Protein AF-A0A7S2D1K2-F1 (afdb_monomer)

Sequence (226 aa):
MKLRCEIHMGELDIKKEWPNVRRMQVLGATVVPATTGSKSLKEAIDAAFAAFMVDPESMFFAIGS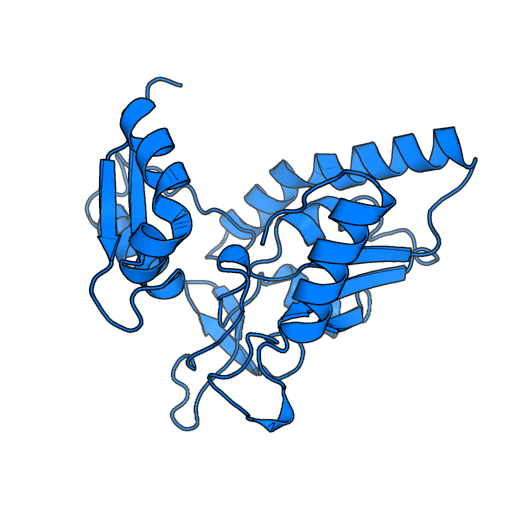TVGPAPFPGMVRDFQSIVGFEAKEQFREMTGGAPDMLIACVGGGCNALGLFTAFLDDPDVKLCGVEPAGRGLEKGLGHHSATLTLGVDGVIHGMSTICLMDSENNTAPVHSCASGLYYPGVGPQHAFLRHSGRVTYETATDDEVIDAFFKLSRVEGIVPAL

Foldseek 3Di:
DPDAAEFEAFPVVCVVPVVVVVVCVVVVHHYHFQDDDPSAPQSRLVVLVVVCVVPVPRDDSPDDALDAAPPRNVVLLVVLLVQQVVVQVVCCVVPVDGDQEDEDEFAQQSNLSSNCVNCLPPQSYAYEYEFECAQHCVVPFQRGQQFLVPFDFDDDNHDTFTFHADPVRDGTHHDDPARSRRHGTYNRVVRVCVVVVSYHYHYDYNVRVVVVQVCCCVPVVDRDHD

Mean predicted aligned error: 3.55 Å

Nearest PDB structures (foldseek):
  5vm5-assembly2_D  TM=9.896E-01  e=8.855E-27  Pyrococcus furiosus DSM 3638
  6ami-assembly1_B  TM=9.717E-01  e=7.304E-27  Pyrococcus furiosus DSM 3638
  5ixj-assembly2_B  TM=9.581E-01  e=9.441E-27  Pyrococcus furiosus DSM 3638
  6ami-assembly4_A-2  TM=9.656E-01  e=2.997E-26  Pyrococcus furiosus DSM 3638
  6amc-assembly1_B  TM=9.561E-01  e=6.069E-26  Pyrococcus furiosus DSM 3638

Radius of gyration: 18.06 Å; Cα contacts (8 Å, |Δi|>4): 423; chains: 1; bounding box: 46×37×47 Å

Structure (mmCIF, N/CA/C/O backbone):
data_AF-A0A7S2D1K2-F1
#
_entry.id   AF-A0A7S2D1K2-F1
#
loop_
_atom_site.group_PDB
_atom_site.id
_atom_site.type_symbol
_atom_site.label_atom_id
_atom_site.label_alt_id
_atom_site.label_comp_id
_atom_site.label_asym_id
_atom_site.label_entity_id
_atom_site.label_seq_id
_atom_site.pdbx_PDB_ins_code
_atom_site.Cartn_x
_atom_site.Cartn_y
_atom_site.Cartn_z
_atom_site.occupancy
_atom_site.B_iso_or_equiv
_atom_site.auth_seq_id
_atom_site.auth_comp_id
_atom_site.auth_asym_id
_atom_site.auth_atom_id
_atom_site.pdbx_PDB_model_num
ATOM 1 N N . MET A 1 1 ? -6.823 15.850 -18.850 1.00 69.38 1 MET A N 1
ATOM 2 C CA . MET A 1 1 ? -5.594 16.470 -19.408 1.00 69.38 1 MET A CA 1
ATOM 3 C C . MET A 1 1 ? -5.211 15.696 -20.667 1.00 69.38 1 MET A C 1
ATOM 5 O O . MET A 1 1 ? -5.405 14.490 -20.670 1.00 69.38 1 MET A O 1
ATOM 9 N N . LYS A 1 2 ? -4.753 16.339 -21.750 1.00 86.56 2 LYS A N 1
ATOM 10 C CA . LYS A 1 2 ? -4.396 15.655 -23.014 1.00 86.56 2 LYS A CA 1
ATOM 11 C C . LYS A 1 2 ? -2.911 15.256 -23.024 1.00 86.56 2 LYS A C 1
ATOM 13 O O . LYS A 1 2 ? -2.143 15.776 -23.826 1.00 86.56 2 LYS A O 1
ATOM 18 N N . LEU A 1 3 ? -2.503 14.405 -22.084 1.00 94.19 3 LEU A N 1
ATOM 19 C CA . LEU A 1 3 ? -1.119 13.933 -21.967 1.00 94.19 3 LEU A CA 1
ATOM 20 C C . LEU A 1 3 ? -0.962 12.579 -22.663 1.00 94.19 3 LEU A C 1
ATOM 22 O O . LEU A 1 3 ? -1.869 11.750 -22.611 1.00 94.19 3 LEU A O 1
ATOM 26 N N . ARG A 1 4 ? 0.195 12.351 -23.293 1.00 94.75 4 ARG A N 1
ATOM 27 C CA . ARG A 1 4 ? 0.583 11.002 -23.722 1.00 94.75 4 ARG A CA 1
ATOM 28 C C . ARG A 1 4 ? 0.837 10.164 -22.470 1.00 94.75 4 ARG A C 1
ATOM 30 O O . ARG A 1 4 ? 1.471 10.654 -21.541 1.00 94.75 4 ARG A O 1
ATOM 37 N N . CYS A 1 5 ? 0.321 8.940 -22.446 1.00 96.81 5 CYS A N 1
ATOM 38 C CA . CYS A 1 5 ? 0.394 8.065 -21.283 1.00 96.81 5 CYS A CA 1
ATOM 39 C C . CYS A 1 5 ? 0.982 6.714 -21.686 1.00 96.81 5 CYS A C 1
ATOM 41 O O . CYS A 1 5 ? 0.457 6.040 -22.574 1.00 96.81 5 CYS A O 1
ATOM 43 N N . GLU A 1 6 ? 2.071 6.349 -21.019 1.00 95.94 6 GLU A N 1
ATOM 44 C CA . GLU A 1 6 ? 2.703 5.040 -21.093 1.00 95.94 6 GLU A CA 1
ATOM 45 C C . GLU A 1 6 ? 2.572 4.370 -19.723 1.00 95.94 6 GLU A C 1
ATOM 47 O O . GLU A 1 6 ? 2.810 5.000 -18.692 1.00 95.94 6 GLU A O 1
ATOM 52 N N . ILE A 1 7 ? 2.132 3.114 -19.708 1.00 96.75 7 ILE A N 1
ATOM 53 C CA . ILE A 1 7 ? 1.893 2.328 -18.499 1.00 96.75 7 ILE A CA 1
ATOM 54 C C . ILE A 1 7 ? 2.752 1.076 -18.587 1.00 96.75 7 ILE A C 1
ATOM 56 O O . ILE A 1 7 ? 2.510 0.212 -19.429 1.00 96.75 7 ILE A O 1
ATOM 60 N N . HIS A 1 8 ? 3.726 0.956 -17.691 1.00 95.69 8 HIS A N 1
ATOM 61 C CA . HIS A 1 8 ? 4.491 -0.275 -17.537 1.00 95.69 8 HIS A CA 1
ATOM 62 C C . HIS A 1 8 ? 3.732 -1.218 -16.613 1.00 95.69 8 HIS A C 1
ATOM 64 O O . HIS A 1 8 ? 3.275 -0.815 -15.544 1.00 95.69 8 HIS A O 1
ATOM 70 N N . MET A 1 9 ? 3.578 -2.472 -17.025 1.00 94.69 9 MET A N 1
ATOM 71 C CA . MET A 1 9 ? 2.814 -3.463 -16.272 1.00 94.69 9 MET A CA 1
ATOM 72 C C . MET A 1 9 ? 3.489 -4.828 -16.370 1.00 94.69 9 MET A C 1
ATOM 74 O O . MET A 1 9 ? 3.942 -5.219 -17.445 1.00 94.69 9 MET A O 1
ATOM 78 N N . GLY A 1 10 ? 3.562 -5.557 -15.256 1.00 92.19 10 GLY A N 1
ATOM 79 C CA . GLY A 1 10 ? 4.131 -6.902 -15.223 1.00 92.19 10 GLY A CA 1
ATOM 80 C C . GLY A 1 10 ? 3.431 -7.828 -16.217 1.00 92.19 10 GLY A C 1
ATOM 81 O O . GLY A 1 10 ? 2.205 -7.819 -16.320 1.00 92.19 10 GLY A O 1
ATOM 82 N N . GLU A 1 11 ? 4.183 -8.642 -16.964 1.00 92.94 11 GLU A N 1
ATOM 83 C CA . GLU A 1 11 ? 3.590 -9.563 -17.948 1.00 92.94 11 GLU A CA 1
ATOM 84 C C . GLU A 1 11 ? 2.576 -10.533 -17.308 1.00 92.94 11 GLU A C 1
ATOM 86 O O . GLU A 1 11 ? 1.583 -10.903 -17.944 1.00 92.94 11 GLU A O 1
ATOM 91 N N . LEU A 1 12 ? 2.792 -10.940 -16.051 1.00 87.62 12 LEU A N 1
ATOM 92 C CA . LEU A 1 12 ? 1.834 -11.776 -15.325 1.00 87.62 12 LEU A CA 1
ATOM 93 C C . LEU A 1 12 ? 0.570 -10.995 -14.951 1.00 87.62 12 LEU A C 1
ATOM 95 O O . LEU A 1 12 ? -0.531 -11.532 -15.090 1.00 87.62 12 LEU A O 1
ATOM 99 N N . ASP A 1 13 ? 0.713 -9.735 -14.541 1.00 87.50 13 ASP A N 1
ATOM 100 C CA . ASP A 1 13 ? -0.418 -8.871 -14.194 1.00 87.50 13 ASP A CA 1
ATOM 101 C C . ASP A 1 13 ? -1.237 -8.493 -15.431 1.00 87.50 13 ASP A C 1
ATOM 103 O O . ASP A 1 13 ? -2.458 -8.487 -15.358 1.00 87.50 13 ASP A O 1
ATOM 107 N N . ILE A 1 14 ? -0.619 -8.297 -16.602 1.00 91.50 14 ILE A N 1
ATOM 108 C CA . ILE A 1 14 ? -1.345 -8.064 -17.866 1.00 91.50 14 ILE A CA 1
ATOM 109 C C . ILE A 1 14 ? -2.329 -9.202 -18.164 1.00 91.50 14 ILE A C 1
ATOM 111 O O . ILE A 1 14 ? -3.434 -8.958 -18.648 1.00 91.50 14 ILE A O 1
ATOM 115 N N . LYS A 1 15 ? -1.936 -10.452 -17.886 1.00 89.44 15 LYS A N 1
ATOM 116 C CA . LYS A 1 15 ? -2.798 -11.623 -18.104 1.00 89.44 15 LYS A CA 1
ATOM 117 C C . LYS A 1 15 ? -3.938 -11.683 -17.090 1.00 89.44 15 LYS A C 1
ATOM 119 O O . LYS A 1 15 ? -5.062 -11.984 -17.484 1.00 89.44 15 LYS A O 1
ATOM 124 N N . LYS A 1 16 ? -3.650 -11.414 -15.814 1.00 85.88 16 LYS A N 1
ATOM 125 C CA . LYS A 1 16 ? -4.642 -11.426 -14.725 1.00 85.88 16 LYS A CA 1
ATOM 126 C C . LYS A 1 16 ? -5.659 -10.292 -14.872 1.00 85.88 16 LYS A C 1
ATOM 128 O O . LYS A 1 16 ? -6.861 -10.525 -14.863 1.00 85.88 16 LYS A O 1
ATOM 133 N N . GLU A 1 17 ? -5.163 -9.091 -15.140 1.00 88.31 17 GLU A N 1
ATOM 134 C CA . GLU A 1 17 ? -5.909 -7.833 -15.181 1.00 88.31 17 GLU A CA 1
ATOM 135 C C . GLU A 1 17 ? -6.243 -7.395 -16.613 1.00 88.31 17 GLU A C 1
ATOM 137 O O . GLU A 1 17 ? -6.329 -6.204 -16.930 1.00 88.31 17 GLU A O 1
ATOM 142 N N . TRP A 1 18 ? -6.457 -8.357 -17.515 1.00 92.81 18 TRP A N 1
ATOM 143 C CA . TRP A 1 18 ? -6.739 -8.082 -18.925 1.00 92.81 18 TRP A CA 1
ATOM 144 C C . TRP A 1 18 ? -7.887 -7.082 -19.167 1.00 92.81 18 TRP A C 1
ATOM 146 O O . TRP A 1 18 ? -7.756 -6.231 -20.057 1.00 92.81 18 TRP A O 1
ATOM 156 N N . PRO A 1 19 ? -8.992 -7.091 -18.387 1.00 93.19 19 PRO A N 1
ATOM 157 C CA . PRO A 1 19 ? -10.024 -6.063 -18.507 1.00 93.19 19 PRO A CA 1
ATOM 158 C C . PRO A 1 19 ? -9.491 -4.639 -18.291 1.00 93.19 19 PRO A C 1
ATOM 160 O O . PRO A 1 19 ? -9.890 -3.718 -19.007 1.00 93.19 19 PRO A O 1
ATOM 163 N N . ASN A 1 20 ? -8.559 -4.449 -17.353 1.00 93.62 20 ASN A N 1
ATOM 164 C CA . ASN A 1 20 ? -7.950 -3.150 -17.070 1.00 93.62 20 ASN A CA 1
ATOM 165 C C . ASN A 1 20 ? -6.989 -2.724 -18.187 1.00 93.62 20 ASN A C 1
ATOM 167 O O . ASN A 1 20 ? -7.044 -1.575 -18.623 1.00 93.62 20 ASN A O 1
ATOM 171 N N . VAL A 1 21 ? -6.219 -3.656 -18.756 1.00 95.94 21 VAL A N 1
ATOM 172 C CA . VAL A 1 21 ? -5.374 -3.396 -19.938 1.00 95.94 21 VAL A CA 1
ATOM 173 C C . VAL A 1 21 ? -6.211 -2.898 -21.118 1.00 95.94 21 VAL A C 1
ATOM 175 O O . VAL A 1 21 ? -5.851 -1.921 -21.778 1.00 95.94 21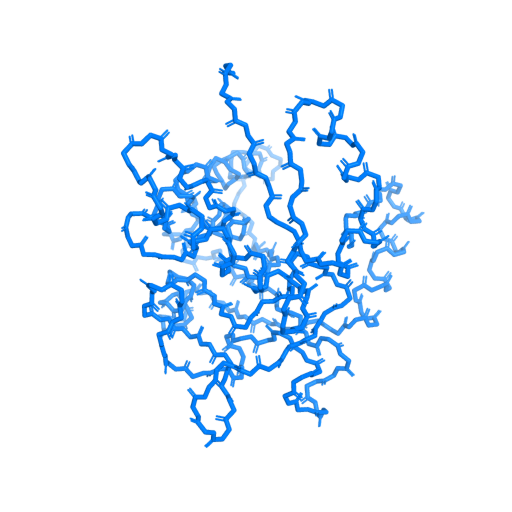 VAL A O 1
ATOM 178 N N . ARG A 1 22 ? -7.373 -3.513 -21.370 1.00 97.06 22 ARG A N 1
ATOM 179 C CA . ARG A 1 22 ? -8.281 -3.063 -22.437 1.00 97.06 22 ARG A CA 1
ATOM 180 C C . ARG A 1 22 ? -8.842 -1.672 -22.180 1.00 97.06 22 ARG A C 1
ATOM 182 O O . ARG A 1 22 ? -8.891 -0.871 -23.109 1.00 97.06 22 ARG A O 1
ATOM 189 N N . ARG A 1 23 ? -9.216 -1.360 -20.938 1.00 97.19 23 ARG A N 1
ATOM 190 C CA . ARG A 1 23 ? -9.661 -0.009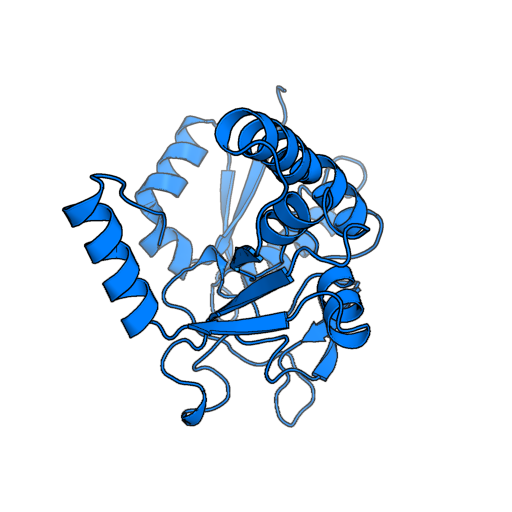 -20.558 1.00 97.19 23 ARG A CA 1
ATOM 191 C C . ARG A 1 23 ? -8.570 1.032 -20.820 1.00 97.19 23 ARG A C 1
ATOM 193 O O . ARG A 1 23 ? -8.862 2.047 -21.440 1.00 97.19 23 ARG A O 1
ATOM 200 N N . MET A 1 24 ? -7.322 0.757 -20.434 1.00 97.44 24 MET A N 1
ATOM 201 C CA . MET A 1 24 ? -6.178 1.647 -20.690 1.00 97.44 24 MET A CA 1
ATOM 202 C C . MET A 1 24 ? -5.984 1.917 -22.189 1.00 97.44 24 MET A C 1
ATOM 204 O O . MET A 1 24 ? -5.870 3.070 -22.600 1.00 97.44 24 MET A O 1
ATOM 208 N N . GLN A 1 25 ? -6.028 0.869 -23.016 1.00 95.81 25 GLN A N 1
ATOM 209 C CA . GLN A 1 25 ? -5.889 0.989 -24.472 1.00 95.81 25 GLN A CA 1
ATOM 210 C C . GLN A 1 25 ? -7.031 1.794 -25.106 1.00 95.81 25 GLN A C 1
ATOM 212 O O . GLN A 1 25 ? -6.786 2.628 -25.974 1.00 95.81 25 GLN A O 1
ATOM 217 N N . VAL A 1 26 ? -8.275 1.587 -24.656 1.00 96.81 26 VAL A N 1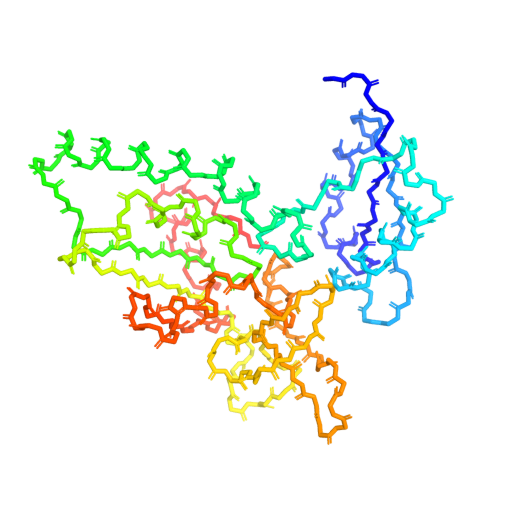
ATOM 218 C CA . VAL A 1 26 ? -9.444 2.362 -25.116 1.00 96.81 26 VAL A CA 1
ATOM 219 C C . VAL A 1 26 ? -9.313 3.843 -24.752 1.00 96.81 26 VAL A C 1
ATOM 221 O O . VAL A 1 26 ? -9.711 4.703 -25.533 1.00 96.81 26 VAL A O 1
ATOM 224 N N . LEU A 1 27 ? -8.715 4.150 -23.599 1.00 96.69 27 LEU A N 1
ATOM 225 C CA . LEU A 1 27 ? -8.414 5.520 -23.174 1.00 96.69 27 LEU A CA 1
ATOM 226 C C . LEU A 1 27 ? -7.208 6.136 -23.910 1.00 96.69 27 LEU A C 1
ATOM 228 O O . LEU A 1 27 ? -6.903 7.308 -23.696 1.00 96.69 27 LEU A O 1
ATOM 232 N N . GLY A 1 28 ? -6.545 5.379 -24.792 1.00 96.38 28 GLY A N 1
ATOM 233 C CA . GLY A 1 28 ? -5.424 5.843 -25.610 1.00 96.38 28 GLY A CA 1
ATOM 234 C C . GLY A 1 28 ? -4.051 5.729 -24.943 1.00 96.38 28 GLY A C 1
ATOM 235 O O . GLY A 1 28 ? -3.101 6.335 -25.435 1.00 96.38 28 GLY A O 1
ATOM 236 N N . ALA A 1 29 ? -3.930 4.981 -23.842 1.00 97.50 29 ALA A N 1
ATOM 237 C CA . ALA A 1 29 ? -2.644 4.713 -23.204 1.00 97.50 29 ALA A CA 1
ATOM 238 C C . ALA A 1 29 ? -1.900 3.553 -23.885 1.00 97.50 29 ALA A C 1
ATOM 240 O O . ALA A 1 29 ? -2.502 2.555 -24.298 1.00 97.50 29 ALA A O 1
ATOM 241 N N . THR A 1 30 ? -0.574 3.661 -23.945 1.00 97.00 30 THR A N 1
ATOM 242 C CA . THR A 1 30 ? 0.313 2.572 -24.371 1.00 97.00 30 THR A CA 1
ATOM 243 C C . THR A 1 30 ? 0.639 1.699 -23.166 1.00 97.00 30 THR A C 1
ATOM 245 O O . THR A 1 30 ? 1.139 2.203 -22.167 1.00 97.00 30 THR A O 1
ATOM 248 N N . VAL A 1 31 ? 0.383 0.392 -23.253 1.00 97.19 31 VAL A N 1
ATOM 249 C CA . VAL A 1 31 ? 0.744 -0.566 -22.193 1.00 97.19 31 VAL A CA 1
ATOM 250 C C . VAL A 1 31 ? 2.013 -1.308 -22.600 1.00 97.19 31 VAL A C 1
ATOM 252 O O . VAL A 1 31 ? 2.022 -1.998 -23.621 1.00 97.19 31 VAL A O 1
ATOM 255 N N . VAL A 1 32 ? 3.072 -1.166 -21.805 1.00 96.69 32 VAL A N 1
ATOM 256 C CA . VAL A 1 32 ? 4.398 -1.746 -22.041 1.00 96.69 32 VAL A CA 1
ATOM 257 C C . VAL A 1 32 ? 4.624 -2.905 -21.062 1.00 96.69 32 VAL A C 1
ATOM 259 O O . VAL A 1 32 ? 4.642 -2.688 -19.848 1.00 96.69 32 VAL A O 1
ATOM 262 N N . PRO A 1 33 ? 4.784 -4.151 -21.545 1.00 95.69 33 PRO A N 1
ATOM 263 C CA . PRO A 1 33 ? 4.982 -5.298 -20.669 1.00 95.69 33 PRO A CA 1
ATOM 264 C C . PRO A 1 33 ? 6.382 -5.293 -20.043 1.00 95.69 33 PRO A C 1
ATOM 266 O O . PRO A 1 33 ? 7.388 -5.250 -20.750 1.00 95.69 33 PRO A O 1
ATOM 269 N N . ALA A 1 34 ? 6.455 -5.420 -18.720 1.00 94.00 34 ALA A N 1
ATOM 270 C CA . ALA A 1 34 ? 7.688 -5.731 -18.008 1.00 94.00 34 ALA A CA 1
ATOM 271 C C . ALA A 1 34 ? 7.904 -7.254 -18.016 1.00 94.00 34 ALA A C 1
ATOM 273 O O . ALA A 1 34 ? 7.176 -8.013 -17.368 1.00 94.00 34 ALA A O 1
ATOM 274 N N . THR A 1 35 ? 8.883 -7.706 -18.803 1.00 91.19 35 THR A N 1
ATOM 275 C CA . THR A 1 35 ? 9.132 -9.131 -19.092 1.00 91.19 35 THR A CA 1
ATOM 276 C C . THR A 1 35 ? 10.334 -9.716 -18.350 1.00 91.19 35 THR A C 1
ATOM 278 O O . THR A 1 35 ? 10.632 -10.901 -18.510 1.00 91.19 35 THR A O 1
ATOM 281 N N . THR A 1 36 ? 11.049 -8.909 -17.570 1.00 86.00 36 THR A N 1
ATOM 282 C CA . THR A 1 36 ? 12.202 -9.331 -16.764 1.00 86.00 36 THR A CA 1
ATOM 283 C C . THR A 1 36 ? 11.764 -9.781 -15.366 1.00 86.00 36 THR A C 1
ATOM 285 O O . THR A 1 36 ? 10.625 -9.558 -14.957 1.00 86.00 36 THR A O 1
ATOM 288 N N . GLY A 1 37 ? 12.669 -10.444 -14.636 1.00 84.75 37 GLY A N 1
ATOM 289 C CA . GLY A 1 37 ? 12.466 -10.807 -13.230 1.00 84.75 37 GLY A CA 1
ATOM 290 C C . GLY A 1 37 ? 11.200 -11.631 -12.972 1.00 84.75 37 GLY A C 1
ATOM 291 O O . GLY A 1 37 ? 10.883 -12.561 -13.718 1.00 84.75 37 GLY A O 1
ATOM 292 N N . SER A 1 38 ? 10.481 -11.282 -11.905 1.00 80.88 38 SER A N 1
ATOM 293 C CA . SER A 1 38 ? 9.218 -11.916 -11.509 1.00 80.88 38 SER A CA 1
ATOM 294 C C . SER A 1 38 ? 8.007 -11.454 -12.326 1.00 80.88 38 SER A C 1
ATOM 296 O O . SER A 1 38 ? 6.928 -12.029 -12.179 1.00 80.88 38 SER A O 1
ATOM 298 N N . LYS A 1 39 ? 8.193 -10.483 -13.238 1.00 88.12 39 LYS A N 1
ATOM 299 C CA . LYS A 1 39 ? 7.170 -9.983 -14.170 1.00 88.12 39 LYS A CA 1
ATOM 300 C C . LYS A 1 39 ? 5.918 -9.462 -13.454 1.00 88.12 39 LYS A C 1
ATOM 302 O O . LYS A 1 39 ? 4.797 -9.699 -13.917 1.00 88.12 39 LYS A O 1
ATOM 307 N N . SER A 1 40 ? 6.129 -8.790 -12.324 1.00 82.94 40 SER A N 1
ATOM 308 C CA . SER A 1 40 ? 5.096 -8.286 -11.414 1.00 82.94 40 SER A CA 1
ATOM 309 C C . SER A 1 40 ? 5.193 -6.761 -11.240 1.00 82.94 40 SER A C 1
ATOM 311 O O . SER A 1 40 ? 5.900 -6.083 -11.993 1.00 82.94 40 SER A O 1
ATOM 313 N N . LEU A 1 41 ? 4.501 -6.209 -10.237 1.00 84.19 41 LEU A N 1
ATOM 314 C CA . LEU A 1 41 ? 4.520 -4.784 -9.896 1.00 84.19 41 LEU A CA 1
ATOM 315 C C . LEU A 1 41 ? 5.935 -4.225 -9.676 1.00 84.19 41 LEU A C 1
ATOM 317 O O . LEU A 1 41 ? 6.211 -3.106 -10.105 1.00 84.19 41 LEU A O 1
ATOM 321 N N . LYS A 1 42 ? 6.844 -4.983 -9.048 1.00 84.38 42 LYS A N 1
ATOM 322 C CA . LYS A 1 42 ? 8.227 -4.522 -8.839 1.00 84.38 42 LYS A CA 1
ATOM 323 C C . LYS A 1 42 ? 8.915 -4.247 -10.180 1.00 84.38 42 LYS A C 1
ATOM 325 O O . LYS A 1 42 ? 9.427 -3.153 -10.387 1.00 84.38 42 LYS A O 1
ATOM 330 N N . GLU A 1 43 ? 8.887 -5.199 -11.111 1.00 87.69 43 GLU A N 1
ATOM 331 C CA . GLU A 1 43 ? 9.545 -5.013 -12.408 1.00 87.69 43 GLU A CA 1
ATOM 332 C C . GLU A 1 43 ? 8.836 -3.982 -13.288 1.00 87.69 43 GLU A C 1
ATOM 334 O O . GLU A 1 43 ? 9.482 -3.329 -14.105 1.00 87.69 43 GLU A O 1
ATOM 339 N N . ALA A 1 44 ? 7.527 -3.787 -13.106 1.00 89.88 44 ALA A N 1
ATOM 340 C CA . ALA A 1 44 ? 6.812 -2.674 -13.721 1.00 89.88 44 ALA A CA 1
ATOM 341 C C . ALA A 1 44 ? 7.338 -1.313 -13.231 1.00 89.88 44 ALA A C 1
ATOM 343 O O . ALA A 1 44 ? 7.537 -0.412 -14.045 1.00 89.88 44 ALA A O 1
ATOM 344 N N . ILE A 1 45 ? 7.609 -1.177 -11.928 1.00 88.69 45 ILE A N 1
ATOM 345 C CA . ILE A 1 45 ? 8.214 0.025 -11.337 1.00 88.69 45 ILE A CA 1
ATOM 346 C C . ILE A 1 45 ? 9.632 0.230 -11.884 1.00 88.69 45 ILE A C 1
ATOM 348 O O . ILE A 1 45 ? 9.936 1.328 -12.348 1.00 88.69 45 ILE A O 1
ATOM 352 N N . ASP A 1 46 ? 10.466 -0.814 -11.902 1.00 88.38 46 ASP A N 1
ATOM 353 C CA . ASP A 1 46 ? 11.831 -0.746 -12.445 1.00 88.38 46 ASP A CA 1
ATOM 354 C C . ASP A 1 46 ? 11.831 -0.295 -13.917 1.00 88.38 46 ASP A C 1
ATOM 356 O O . ASP A 1 46 ? 12.588 0.599 -14.304 1.00 88.38 46 ASP A O 1
ATOM 360 N N . ALA A 1 47 ? 10.944 -0.867 -14.739 1.00 91.62 47 ALA A N 1
ATOM 361 C CA . ALA A 1 47 ? 10.805 -0.505 -16.147 1.00 91.62 47 ALA A CA 1
ATOM 362 C C . ALA A 1 47 ? 10.320 0.942 -16.335 1.00 91.62 47 ALA A C 1
ATOM 364 O O . ALA A 1 47 ? 10.847 1.653 -17.191 1.00 91.62 47 ALA A O 1
ATOM 365 N N . ALA A 1 48 ? 9.361 1.393 -15.521 1.00 92.62 48 ALA A N 1
ATOM 366 C CA . ALA A 1 48 ? 8.850 2.759 -15.584 1.00 92.62 48 ALA A CA 1
ATOM 367 C C . ALA A 1 48 ? 9.893 3.794 -15.145 1.00 92.62 48 ALA A C 1
ATOM 369 O O . ALA A 1 48 ? 10.020 4.844 -15.775 1.00 92.62 48 ALA A O 1
ATOM 370 N N . PHE A 1 49 ? 10.681 3.492 -14.108 1.00 89.44 49 PHE A N 1
ATOM 371 C CA . PHE A 1 49 ? 11.808 4.334 -13.711 1.00 89.44 49 PHE A CA 1
ATOM 372 C C . PHE A 1 49 ? 12.860 4.410 -14.816 1.00 89.44 49 PHE A C 1
ATOM 374 O O . PHE A 1 49 ? 13.326 5.502 -15.132 1.00 89.44 49 PHE A O 1
ATOM 381 N N . ALA A 1 50 ? 13.214 3.281 -15.434 1.00 90.62 50 ALA A N 1
ATOM 382 C CA . ALA A 1 50 ? 14.165 3.268 -16.540 1.00 90.62 50 ALA A CA 1
ATOM 383 C C . ALA A 1 50 ? 13.679 4.119 -17.725 1.00 90.62 50 ALA A C 1
ATOM 385 O O . ALA A 1 50 ? 14.465 4.892 -18.266 1.00 90.62 50 ALA A O 1
ATOM 386 N N . ALA A 1 51 ? 12.394 4.031 -18.087 1.00 92.38 51 ALA A N 1
ATOM 387 C CA . ALA A 1 51 ? 11.797 4.852 -19.140 1.00 92.38 51 ALA A CA 1
ATOM 388 C C . ALA A 1 51 ? 11.808 6.348 -18.788 1.00 92.38 51 ALA A C 1
ATOM 390 O O . ALA A 1 51 ? 12.236 7.166 -19.600 1.00 92.38 51 ALA A O 1
ATOM 391 N N . PHE A 1 52 ? 11.422 6.702 -17.559 1.00 91.75 52 PHE A N 1
ATOM 392 C CA . PHE A 1 52 ? 11.463 8.082 -17.071 1.00 91.75 52 PHE A CA 1
ATOM 393 C C . PHE A 1 52 ? 12.876 8.681 -17.127 1.00 91.75 52 PHE A C 1
ATOM 395 O O . PHE A 1 52 ? 13.045 9.830 -17.525 1.00 91.75 52 PHE A O 1
ATOM 402 N N . MET A 1 53 ? 13.903 7.898 -16.785 1.00 90.44 53 MET A N 1
ATOM 403 C CA . MET A 1 53 ? 15.297 8.354 -16.788 1.00 90.44 53 MET A CA 1
ATOM 404 C C . MET A 1 53 ? 15.857 8.653 -18.187 1.00 90.44 53 MET A C 1
ATOM 406 O O . MET A 1 53 ? 16.886 9.320 -18.284 1.00 90.44 53 MET A O 1
ATOM 410 N N . VAL A 1 54 ? 15.208 8.189 -19.261 1.00 94.06 54 VAL A N 1
ATOM 411 C CA . VAL A 1 54 ? 15.613 8.510 -20.641 1.00 94.06 54 VAL A CA 1
ATOM 412 C C . VAL A 1 54 ? 15.308 9.969 -20.987 1.00 94.06 54 VAL A C 1
ATOM 414 O O . VAL A 1 54 ? 16.093 10.591 -21.700 1.00 94.06 54 VAL A O 1
ATOM 417 N N . ASP A 1 55 ? 14.194 10.517 -20.494 1.00 91.81 55 ASP A N 1
ATOM 418 C CA . ASP A 1 55 ? 13.772 11.896 -20.767 1.00 91.81 55 ASP A CA 1
ATOM 419 C C . ASP A 1 55 ? 12.948 12.485 -19.600 1.00 91.81 55 ASP A C 1
ATOM 421 O O . ASP A 1 55 ? 11.730 12.671 -19.704 1.00 91.81 55 ASP A O 1
ATOM 425 N N . PRO A 1 56 ? 13.598 12.786 -18.462 1.00 90.75 56 PRO A N 1
ATOM 426 C CA . PRO A 1 56 ? 12.913 13.293 -17.276 1.00 90.75 56 PRO A CA 1
ATOM 427 C C . PRO A 1 56 ? 12.414 14.739 -17.429 1.00 90.75 56 PRO A C 1
ATOM 429 O O . PRO A 1 56 ? 11.644 15.203 -16.593 1.00 90.75 56 PRO A O 1
ATOM 432 N N . GLU A 1 57 ? 12.842 15.465 -18.470 1.00 93.19 57 GLU A N 1
ATOM 433 C CA . GLU A 1 57 ? 12.386 16.835 -18.739 1.00 93.19 57 GLU A CA 1
ATOM 434 C C . GLU A 1 57 ? 11.018 16.861 -19.428 1.00 93.19 57 GLU A C 1
ATOM 436 O O . GLU A 1 57 ? 10.211 17.755 -19.163 1.00 93.19 57 GLU A O 1
ATOM 441 N N . SER A 1 58 ? 10.731 15.883 -20.298 1.00 92.44 58 SER A N 1
ATOM 442 C CA . SER A 1 58 ? 9.450 15.802 -21.011 1.00 92.44 58 SER A CA 1
ATOM 443 C C . SER A 1 58 ? 8.441 14.836 -20.380 1.00 92.44 58 SER A C 1
ATOM 445 O O . SER A 1 58 ? 7.252 14.874 -20.722 1.00 92.44 58 SER A O 1
ATOM 447 N N . MET A 1 59 ? 8.888 13.991 -19.446 1.00 93.38 59 MET A N 1
ATOM 448 C CA . MET A 1 59 ? 8.061 13.003 -18.761 1.00 93.38 59 MET A CA 1
ATOM 449 C C . MET A 1 59 ? 7.761 13.402 -17.318 1.00 93.38 59 MET A C 1
ATOM 451 O O . MET A 1 59 ? 8.603 13.916 -16.593 1.00 93.38 59 MET A O 1
ATOM 455 N N . PHE A 1 60 ? 6.546 13.096 -16.868 1.00 91.81 60 PHE A N 1
ATOM 456 C CA . PHE A 1 60 ? 6.197 13.124 -15.453 1.00 91.81 60 PHE A CA 1
ATOM 457 C C . PHE A 1 60 ? 5.997 11.692 -14.969 1.00 91.81 60 PHE A C 1
ATOM 459 O O . PHE A 1 60 ? 5.117 10.985 -15.466 1.00 91.81 60 PHE A O 1
ATOM 466 N N . PHE A 1 61 ? 6.794 11.266 -13.989 1.00 92.12 61 PHE A N 1
ATOM 467 C CA . PHE A 1 61 ? 6.634 9.949 -13.390 1.00 92.12 61 PHE A CA 1
ATOM 468 C C . PHE A 1 61 ? 5.465 9.940 -12.396 1.00 92.12 61 PHE A C 1
ATOM 470 O O . PHE A 1 61 ? 5.587 10.365 -11.247 1.00 92.12 61 PHE A O 1
ATOM 477 N N . ALA A 1 62 ? 4.308 9.459 -12.855 1.00 92.81 62 ALA A N 1
ATOM 478 C CA . ALA A 1 62 ? 3.090 9.354 -12.057 1.00 92.81 62 ALA A CA 1
ATOM 479 C C . ALA A 1 62 ? 3.111 8.101 -11.163 1.00 92.81 62 ALA A C 1
ATOM 481 O O . ALA A 1 62 ? 2.478 7.088 -11.460 1.00 92.81 62 ALA A O 1
ATOM 482 N N . ILE A 1 63 ? 3.858 8.167 -10.063 1.00 90.81 63 ILE A N 1
ATOM 483 C CA . ILE A 1 63 ? 3.944 7.077 -9.087 1.00 90.81 63 ILE A CA 1
ATOM 484 C C . ILE A 1 63 ? 2.599 6.831 -8.383 1.00 90.81 63 ILE A C 1
ATOM 486 O O . ILE A 1 63 ? 1.921 7.753 -7.935 1.00 90.81 63 ILE A O 1
ATOM 490 N N . GLY A 1 64 ? 2.208 5.559 -8.286 1.00 92.19 64 GLY A N 1
ATOM 491 C CA . GLY A 1 64 ? 0.869 5.162 -7.831 1.00 92.19 64 GLY A CA 1
ATOM 492 C C . GLY A 1 64 ? 0.700 4.991 -6.319 1.00 92.19 64 GLY A C 1
ATOM 493 O O . GLY A 1 64 ? -0.370 4.585 -5.867 1.00 92.19 64 GLY A O 1
ATOM 494 N N . SER A 1 65 ? 1.736 5.237 -5.514 1.00 94.56 65 SER A N 1
ATOM 495 C CA . SER A 1 65 ? 1.659 5.045 -4.064 1.00 94.56 65 SER A CA 1
ATOM 496 C C . SER A 1 65 ? 2.586 5.978 -3.292 1.00 94.56 65 SER A C 1
ATOM 498 O O . SER A 1 65 ? 3.380 6.705 -3.880 1.00 94.56 65 SER A O 1
ATOM 500 N N . THR A 1 66 ? 2.511 5.939 -1.963 1.00 96.25 66 THR A N 1
ATOM 501 C CA . THR A 1 66 ? 3.315 6.753 -1.032 1.00 96.25 66 THR A CA 1
ATOM 502 C C . THR A 1 66 ? 4.746 6.229 -0.879 1.00 96.25 66 THR A C 1
ATOM 504 O O . THR A 1 66 ? 5.312 6.238 0.210 1.00 96.25 66 THR A O 1
ATOM 507 N N . VAL A 1 67 ? 5.315 5.731 -1.973 1.00 94.62 67 VAL A N 1
ATOM 508 C CA . VAL A 1 67 ? 6.653 5.140 -2.080 1.00 94.62 67 VAL A CA 1
ATOM 509 C C . VAL A 1 67 ? 7.525 6.019 -2.978 1.00 94.62 67 VAL A C 1
ATOM 511 O O . VAL A 1 67 ? 7.049 7.009 -3.530 1.00 94.62 67 VAL A O 1
ATOM 514 N N . GLY A 1 68 ? 8.798 5.665 -3.133 1.00 92.56 68 GLY A N 1
ATOM 515 C CA . GLY A 1 68 ? 9.727 6.406 -3.984 1.00 92.56 68 GLY A CA 1
ATOM 516 C C . GLY A 1 68 ? 10.422 7.577 -3.279 1.00 92.56 68 GLY A C 1
ATOM 517 O O . GLY A 1 68 ? 10.156 7.846 -2.104 1.00 92.56 68 GLY A O 1
ATOM 518 N N . PRO A 1 69 ? 11.333 8.279 -3.975 1.00 93.06 69 PRO A N 1
ATOM 519 C CA . PRO A 1 69 ? 12.084 9.390 -3.401 1.00 93.06 69 PRO A CA 1
ATOM 520 C C . PRO A 1 69 ? 11.182 10.589 -3.089 1.00 93.06 69 PRO A C 1
ATOM 522 O O . PRO A 1 69 ? 10.112 10.767 -3.675 1.00 93.06 69 PRO A O 1
ATOM 525 N N . ALA A 1 70 ? 11.638 11.473 -2.200 1.00 95.00 70 ALA A N 1
ATOM 526 C CA . ALA A 1 70 ? 11.004 12.779 -2.042 1.00 95.00 70 ALA A CA 1
ATOM 527 C C . ALA A 1 70 ? 10.969 13.525 -3.399 1.00 95.00 70 ALA A C 1
ATOM 529 O O . ALA A 1 70 ? 11.957 13.472 -4.134 1.00 95.00 70 ALA A O 1
ATOM 530 N N . PRO A 1 71 ? 9.867 14.223 -3.742 1.00 95.44 71 PRO A N 1
ATOM 531 C CA . PRO A 1 71 ? 8.714 14.557 -2.895 1.00 95.44 71 PRO A CA 1
ATOM 532 C C . PRO A 1 71 ? 7.533 13.566 -2.962 1.00 95.44 71 PRO A C 1
ATOM 534 O O . PRO A 1 71 ? 6.489 13.833 -2.366 1.00 95.44 71 PRO A O 1
ATOM 537 N N . PHE A 1 72 ? 7.656 12.442 -3.673 1.00 95.81 72 PHE A N 1
ATOM 538 C CA . PHE A 1 72 ? 6.514 11.597 -4.030 1.00 95.81 72 PHE A CA 1
ATOM 539 C C . PHE A 1 72 ? 5.701 11.050 -2.845 1.00 95.81 72 PHE A C 1
ATOM 541 O O . PHE A 1 72 ? 4.479 11.201 -2.882 1.00 95.81 72 PHE A O 1
ATOM 548 N N . PRO A 1 73 ? 6.300 10.492 -1.768 1.00 97.31 73 PRO A N 1
ATOM 549 C CA . PRO A 1 73 ? 5.519 9.995 -0.636 1.00 97.31 73 PRO A CA 1
ATOM 550 C C . PRO A 1 73 ? 4.602 11.050 -0.010 1.00 97.31 73 PRO A C 1
ATOM 552 O O . PRO A 1 73 ? 3.429 10.776 0.238 1.00 97.31 73 PRO A O 1
ATOM 555 N N . GLY A 1 74 ? 5.123 12.263 0.206 1.00 97.75 74 GLY A N 1
ATOM 556 C CA . GLY A 1 74 ? 4.350 13.377 0.758 1.00 97.75 74 GLY A CA 1
ATOM 557 C C . GLY A 1 74 ? 3.273 13.857 -0.210 1.00 97.75 74 GLY A C 1
ATOM 558 O O . GLY A 1 74 ? 2.120 13.990 0.181 1.00 97.75 74 GLY A O 1
ATOM 559 N N . MET A 1 75 ? 3.623 14.016 -1.489 1.00 97.94 75 MET A N 1
ATOM 560 C CA . MET A 1 75 ? 2.686 14.442 -2.531 1.00 97.94 75 MET A CA 1
ATOM 561 C C . MET A 1 75 ? 1.498 13.481 -2.673 1.00 97.94 75 MET A C 1
ATOM 563 O O . MET A 1 75 ? 0.349 13.917 -2.684 1.00 97.94 75 MET A O 1
ATOM 567 N N . VAL A 1 76 ? 1.756 12.171 -2.753 1.00 98.25 76 VAL A N 1
ATOM 568 C CA . VAL A 1 76 ? 0.689 11.170 -2.892 1.00 98.25 76 VAL A CA 1
ATOM 569 C C . VAL A 1 76 ? -0.168 11.104 -1.632 1.00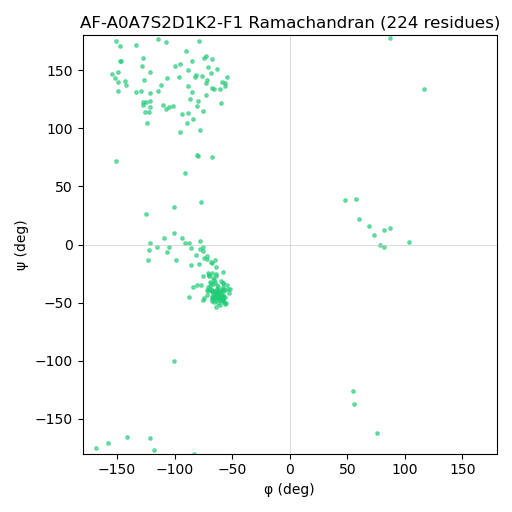 98.25 76 VAL A C 1
ATOM 571 O O . VAL A 1 76 ? -1.388 11.019 -1.753 1.00 98.25 76 VAL A O 1
ATOM 574 N N . ARG A 1 77 ? 0.426 11.189 -0.432 1.00 98.06 77 ARG A N 1
ATOM 575 C CA . ARG A 1 77 ? -0.346 11.291 0.816 1.00 98.06 77 ARG A CA 1
ATOM 576 C C . ARG A 1 77 ? -1.274 12.496 0.769 1.00 98.06 77 ARG A C 1
ATOM 578 O O . ARG A 1 77 ? -2.450 12.344 1.066 1.00 98.06 77 ARG A O 1
ATOM 585 N N . ASP A 1 78 ? -0.761 13.668 0.408 1.00 98.38 78 ASP A N 1
ATOM 586 C CA . ASP A 1 78 ? -1.546 14.901 0.428 1.00 98.38 78 ASP A CA 1
ATOM 587 C C . ASP A 1 78 ? -2.729 14.814 -0.546 1.00 98.38 78 ASP A C 1
ATOM 589 O O . ASP A 1 78 ? -3.849 15.158 -0.171 1.00 98.38 78 ASP A O 1
ATOM 593 N N . PHE A 1 79 ? -2.533 14.237 -1.737 1.00 98.38 79 PHE A N 1
ATOM 594 C CA . PHE A 1 79 ? -3.636 13.962 -2.666 1.00 98.38 79 PHE A CA 1
ATOM 595 C C . PHE A 1 79 ? -4.646 12.929 -2.144 1.00 98.38 79 PHE A C 1
ATOM 597 O O . PHE A 1 79 ? -5.829 13.038 -2.451 1.00 98.38 79 PHE A O 1
ATOM 604 N N . GLN A 1 80 ? -4.208 11.944 -1.358 1.00 98.62 80 GLN A N 1
ATOM 605 C CA . GLN A 1 80 ? -5.083 10.916 -0.780 1.00 98.62 80 GLN A CA 1
ATOM 606 C C . GLN A 1 80 ? -5.741 11.344 0.539 1.00 98.62 80 GLN A C 1
ATOM 608 O O . GLN A 1 80 ? -6.731 10.742 0.947 1.00 98.62 80 GLN A O 1
ATOM 613 N N . SER A 1 81 ? -5.219 12.377 1.207 1.00 98.50 81 SER A N 1
ATOM 614 C CA . SER A 1 81 ? -5.647 12.809 2.547 1.00 98.50 81 SER A CA 1
ATOM 615 C C . SER A 1 81 ? -7.128 13.173 2.635 1.00 98.50 81 SER A C 1
ATOM 617 O O . SER A 1 81 ? -7.728 13.071 3.706 1.00 98.50 81 SER A O 1
ATOM 619 N N . ILE A 1 82 ? -7.731 13.534 1.498 1.00 98.69 82 ILE A N 1
ATOM 620 C CA . ILE A 1 82 ? -9.160 13.815 1.385 1.00 98.69 82 ILE A CA 1
ATOM 621 C C . ILE A 1 82 ? -10.025 12.660 1.900 1.00 98.69 82 ILE A C 1
ATOM 623 O O . ILE A 1 82 ? -11.026 12.917 2.557 1.00 98.69 82 ILE A O 1
ATOM 627 N N . VAL A 1 83 ? -9.592 11.406 1.717 1.00 98.75 83 VAL A N 1
ATOM 628 C CA . VAL A 1 83 ? -10.311 10.222 2.212 1.00 98.75 83 VAL A CA 1
ATOM 629 C C . VAL A 1 83 ? -10.492 10.287 3.729 1.00 98.75 83 VAL A C 1
ATOM 631 O O . VAL A 1 83 ? -11.592 10.083 4.232 1.00 98.75 83 VAL A O 1
ATOM 634 N N . GLY A 1 84 ? -9.426 10.596 4.470 1.00 98.62 84 GLY A N 1
ATOM 635 C CA . GLY A 1 84 ? -9.487 10.731 5.922 1.00 98.62 84 GLY A CA 1
ATOM 636 C C . GLY A 1 84 ? -10.321 11.929 6.366 1.00 98.62 84 GLY A C 1
ATOM 637 O O . GLY A 1 84 ? -11.071 11.824 7.335 1.00 98.62 84 GLY A O 1
ATOM 638 N N . PHE A 1 85 ? -10.215 13.062 5.665 1.00 98.62 85 PHE A N 1
ATOM 639 C CA . PHE A 1 85 ? -10.988 14.260 6.002 1.00 98.62 85 PHE A CA 1
ATOM 640 C C . PHE A 1 85 ? -12.492 14.045 5.809 1.00 98.62 85 PHE A C 1
ATOM 642 O O . PHE A 1 85 ? -13.260 14.340 6.725 1.00 98.62 85 PHE A O 1
ATOM 649 N N . GLU A 1 86 ? -12.898 13.461 4.680 1.00 98.75 86 GLU A N 1
ATOM 650 C CA . GLU A 1 86 ? -14.295 13.098 4.420 1.00 98.75 86 GLU A CA 1
ATOM 651 C C . GLU A 1 86 ? -14.791 12.058 5.431 1.00 98.75 86 GLU A C 1
ATOM 653 O O . GLU A 1 86 ? -15.859 12.233 6.013 1.00 98.75 86 GLU A O 1
ATOM 658 N N . ALA A 1 87 ? -13.996 11.021 5.724 1.00 98.56 87 ALA A N 1
ATOM 659 C CA . ALA A 1 87 ? -14.361 10.011 6.715 1.00 98.56 87 ALA A CA 1
ATOM 660 C C . ALA A 1 87 ? -14.573 10.616 8.114 1.00 98.56 87 ALA A C 1
ATOM 662 O O . ALA A 1 87 ? -15.495 10.219 8.825 1.00 98.56 87 ALA A O 1
ATOM 663 N N . LYS A 1 88 ? -13.751 11.595 8.518 1.00 97.94 88 LYS A N 1
ATOM 664 C CA . LYS A 1 88 ? -13.885 12.293 9.807 1.00 97.94 88 LYS A CA 1
ATOM 665 C C . LYS A 1 88 ? -15.175 13.099 9.894 1.00 97.94 88 LYS A C 1
ATOM 667 O O . LYS A 1 88 ? -15.846 13.058 10.924 1.00 97.94 88 LYS A O 1
ATOM 672 N N . GLU A 1 89 ? -15.520 13.810 8.826 1.00 98.25 89 GLU A N 1
ATOM 673 C CA . GLU A 1 89 ? -16.775 14.556 8.727 1.00 98.25 89 GLU A CA 1
ATOM 674 C C . GLU A 1 89 ? -17.979 13.609 8.770 1.00 98.25 89 GLU A C 1
ATOM 676 O O . GLU A 1 89 ? -18.818 13.721 9.664 1.00 98.25 89 GLU A O 1
ATOM 681 N N . GLN A 1 90 ? -17.999 12.604 7.893 1.00 98.56 90 GLN A N 1
ATOM 682 C CA . GLN A 1 90 ? -19.086 11.630 7.783 1.00 98.56 90 GLN A CA 1
ATOM 683 C C . GLN A 1 90 ? -19.307 10.862 9.088 1.00 98.56 90 GLN A C 1
ATOM 685 O O . GLN A 1 90 ? -20.441 10.724 9.547 1.00 98.56 90 GLN A O 1
ATOM 690 N N . PHE A 1 91 ? -18.238 10.387 9.735 1.00 97.75 91 PHE A N 1
ATOM 691 C CA . PHE A 1 91 ? -18.368 9.633 10.980 1.00 97.75 91 PHE A CA 1
ATOM 692 C C . PHE A 1 91 ? -18.949 10.501 12.100 1.00 97.75 91 PHE A C 1
ATOM 694 O O . PHE A 1 91 ? -19.818 10.044 12.849 1.00 97.75 91 PHE A O 1
ATOM 701 N N . ARG A 1 92 ? -18.536 11.772 12.180 1.00 96.62 92 ARG A N 1
ATOM 702 C CA . ARG A 1 92 ? -19.090 12.730 13.140 1.00 96.62 92 ARG A CA 1
ATOM 703 C C . ARG A 1 92 ? -20.567 13.010 12.877 1.00 96.62 92 ARG A C 1
ATOM 705 O O . ARG A 1 92 ? -21.334 13.065 13.834 1.00 96.62 92 ARG A O 1
ATOM 712 N N . GLU A 1 93 ? -20.977 13.170 11.622 1.00 98.19 93 GLU A N 1
ATOM 713 C CA . GLU A 1 93 ? -22.387 13.367 11.261 1.00 98.19 93 GLU A CA 1
ATOM 714 C C . GLU A 1 93 ? -23.250 12.147 11.603 1.00 98.19 93 GLU A C 1
ATOM 716 O O . GLU A 1 93 ? -24.355 12.293 12.123 1.00 98.19 93 GLU A O 1
ATOM 721 N N . MET A 1 94 ? -22.736 10.941 11.357 1.00 97.88 94 MET A N 1
ATOM 722 C CA . MET A 1 94 ? -23.468 9.692 11.572 1.00 97.88 94 MET A CA 1
ATOM 723 C C . MET A 1 94 ? -23.547 9.274 13.044 1.00 97.88 94 MET A C 1
ATOM 725 O O . MET A 1 94 ? -24.541 8.677 13.456 1.00 97.88 94 MET A O 1
ATOM 729 N N . THR A 1 95 ? -22.501 9.537 13.832 1.00 97.00 95 THR A N 1
ATOM 730 C CA . THR A 1 95 ? -22.342 8.955 15.181 1.00 97.00 95 THR A CA 1
ATOM 731 C C . THR A 1 95 ? -22.198 9.988 16.298 1.00 97.00 95 THR A C 1
ATOM 733 O O . THR A 1 95 ? -22.302 9.641 17.472 1.00 97.00 95 THR A O 1
ATOM 736 N N . GLY A 1 96 ? -21.955 11.258 15.961 1.00 95.56 96 GLY A N 1
ATOM 737 C CA . GLY A 1 96 ? -21.683 12.330 16.920 1.00 95.56 96 GLY A CA 1
ATOM 738 C C . GLY A 1 96 ? -20.258 12.348 17.488 1.00 95.56 96 GLY A C 1
ATOM 739 O O . GLY A 1 96 ? -19.952 13.238 18.282 1.00 95.56 96 GLY A O 1
ATOM 740 N N . GLY A 1 97 ? -19.383 11.413 17.097 1.00 93.12 97 GLY A N 1
ATOM 741 C CA . GLY A 1 97 ? -18.034 11.264 17.653 1.00 93.12 97 GLY A CA 1
ATOM 742 C C . GLY A 1 97 ? -16.965 10.899 16.623 1.00 93.12 97 GLY A C 1
ATOM 743 O O . GLY A 1 97 ? -17.168 11.044 15.421 1.00 93.12 97 GLY A O 1
ATOM 744 N N . ALA A 1 98 ? -15.807 10.461 17.118 1.00 95.75 98 ALA A N 1
ATOM 745 C CA . ALA A 1 98 ? -14.731 9.874 16.320 1.00 95.75 98 ALA A CA 1
ATOM 746 C C . ALA A 1 98 ? -14.846 8.336 16.328 1.00 95.75 98 ALA A C 1
ATOM 748 O O . ALA A 1 98 ? -15.425 7.785 17.267 1.00 95.75 98 ALA A O 1
ATOM 749 N N . PRO A 1 99 ? -14.312 7.632 15.315 1.00 97.75 99 PRO A N 1
ATOM 750 C CA . PRO A 1 99 ? -14.283 6.173 15.313 1.00 97.75 99 PRO A CA 1
ATOM 751 C C . PRO A 1 99 ? -13.325 5.633 16.378 1.00 97.75 99 PRO A C 1
ATOM 753 O O . PRO A 1 99 ? -12.274 6.218 16.624 1.00 97.75 99 PRO A O 1
ATOM 756 N N . ASP A 1 100 ? -13.636 4.467 16.946 1.00 98.19 100 ASP A N 1
ATOM 757 C CA . ASP A 1 100 ? -12.716 3.774 17.861 1.00 98.19 100 ASP A CA 1
ATOM 758 C C . ASP A 1 100 ? -11.449 3.284 17.140 1.00 98.19 100 ASP A C 1
ATOM 760 O O . ASP A 1 100 ? -10.358 3.226 17.716 1.00 98.19 100 ASP A O 1
ATOM 764 N N . MET A 1 101 ? -11.597 2.885 15.872 1.00 98.50 101 MET A N 1
ATOM 765 C CA . MET A 1 101 ? -10.514 2.348 15.058 1.00 98.50 101 MET A CA 1
ATOM 766 C C . MET A 1 101 ? -10.726 2.611 13.566 1.00 98.50 101 MET A C 1
ATOM 768 O O . MET A 1 101 ? -11.839 2.502 13.054 1.00 98.50 101 MET A O 1
ATOM 772 N N . LEU A 1 102 ? -9.627 2.876 12.862 1.00 98.69 102 LEU A N 1
ATOM 773 C CA . LEU A 1 102 ? -9.539 2.896 11.404 1.00 98.69 102 LEU A CA 1
ATOM 774 C C . LEU A 1 102 ? -8.668 1.739 10.922 1.00 98.69 102 LEU A C 1
ATOM 776 O O . LEU A 1 102 ? -7.602 1.485 11.486 1.00 98.69 102 LEU A O 1
ATOM 780 N N . ILE A 1 103 ? -9.109 1.065 9.860 1.00 98.69 103 ILE A N 1
ATOM 781 C CA . ILE A 1 103 ? -8.429 -0.100 9.289 1.00 98.69 103 ILE A CA 1
ATOM 782 C C . ILE A 1 103 ? -8.263 0.105 7.784 1.00 98.69 103 ILE A C 1
ATOM 784 O O . ILE A 1 103 ? -9.219 0.474 7.105 1.00 98.69 103 ILE A O 1
ATOM 788 N N . ALA A 1 104 ? -7.061 -0.137 7.262 1.00 98.69 104 ALA A N 1
ATOM 789 C CA . ALA A 1 104 ? -6.773 -0.050 5.832 1.00 98.69 104 ALA A CA 1
ATOM 790 C C . ALA A 1 104 ? -5.680 -1.043 5.413 1.00 98.69 104 ALA A C 1
ATOM 792 O O . ALA A 1 104 ? -4.767 -1.336 6.186 1.00 98.69 104 ALA A O 1
ATOM 793 N N . CYS A 1 105 ? -5.743 -1.556 4.181 1.00 98.12 105 CYS A N 1
ATOM 794 C CA . CYS A 1 105 ? -4.718 -2.463 3.667 1.00 98.12 105 CYS A CA 1
ATOM 795 C C . CYS A 1 105 ? -3.442 -1.705 3.268 1.00 98.12 105 CYS A C 1
ATOM 797 O O . CYS A 1 105 ? -3.488 -0.581 2.754 1.00 98.12 105 CYS A O 1
ATOM 799 N N . VAL A 1 106 ? -2.283 -2.329 3.478 1.00 98.31 106 VAL A N 1
ATOM 800 C CA . VAL A 1 106 ? -0.970 -1.711 3.271 1.00 98.31 106 VAL A CA 1
ATOM 801 C C . VAL A 1 106 ? -0.144 -2.551 2.302 1.00 98.31 106 VAL A C 1
ATOM 803 O O . VAL A 1 106 ? 0.375 -3.607 2.644 1.00 98.31 106 VAL A O 1
ATOM 806 N N . GLY A 1 107 ? -0.043 -2.054 1.068 1.00 94.50 107 GLY A N 1
ATOM 807 C CA . GLY A 1 107 ? 1.020 -2.401 0.120 1.00 94.50 107 GLY A CA 1
ATOM 808 C C . GLY A 1 107 ? 2.061 -1.283 0.129 1.00 94.50 107 GLY A C 1
ATOM 809 O O . GLY A 1 107 ? 2.833 -1.140 1.068 1.00 94.50 107 GLY A O 1
ATOM 810 N N . GLY A 1 108 ? 2.011 -0.386 -0.862 1.00 94.44 108 GLY A N 1
ATOM 811 C CA . GLY A 1 108 ? 2.786 0.866 -0.815 1.00 94.44 108 GLY A CA 1
ATOM 812 C C . GLY A 1 108 ? 2.273 1.893 0.215 1.00 94.44 108 GLY A C 1
ATOM 813 O O . GLY A 1 108 ? 3.056 2.710 0.706 1.00 94.44 108 GLY A O 1
ATOM 814 N N . GLY A 1 109 ? 0.982 1.824 0.575 1.00 97.19 109 GLY A N 1
ATOM 815 C CA . GLY A 1 109 ? 0.397 2.547 1.717 1.00 97.19 109 GLY A CA 1
ATOM 816 C C . GLY A 1 109 ? -0.451 3.789 1.416 1.00 97.19 109 GLY A C 1
ATOM 817 O O . GLY A 1 109 ? -0.947 4.429 2.338 1.00 97.19 109 GLY A O 1
ATOM 818 N N . CYS A 1 110 ? -0.670 4.144 0.148 1.00 97.88 110 CYS A N 1
ATOM 819 C CA . CYS A 1 110 ? -1.361 5.395 -0.194 1.00 97.88 110 CYS A CA 1
ATOM 820 C C . CYS A 1 110 ? -2.804 5.498 0.324 1.00 97.88 110 CYS A C 1
ATOM 822 O O . CYS A 1 110 ? -3.165 6.536 0.870 1.00 97.88 110 CYS A O 1
ATOM 824 N N . ASN A 1 111 ? -3.608 4.438 0.196 1.00 98.31 111 ASN A N 1
ATOM 825 C CA . ASN A 1 111 ? -4.987 4.431 0.699 1.00 98.31 111 ASN A CA 1
ATOM 826 C C . ASN A 1 111 ? -5.021 4.547 2.236 1.00 98.31 111 ASN A C 1
ATOM 828 O O . ASN A 1 111 ? -5.798 5.326 2.783 1.00 98.31 111 ASN A O 1
ATOM 832 N N . ALA A 1 112 ? -4.118 3.831 2.914 1.00 98.62 112 ALA A N 1
ATOM 833 C CA . ALA A 1 112 ? -4.034 3.806 4.364 1.00 98.62 112 ALA A CA 1
ATOM 834 C C . ALA A 1 112 ? -3.592 5.163 4.916 1.00 98.62 112 ALA A C 1
ATOM 836 O O . ALA A 1 112 ? -4.262 5.711 5.785 1.00 98.62 112 ALA A O 1
ATOM 837 N N . LEU A 1 113 ? -2.530 5.768 4.371 1.00 98.56 113 LEU A N 1
ATOM 838 C CA . LEU A 1 113 ? -2.157 7.134 4.745 1.00 98.56 113 LEU A CA 1
ATOM 839 C C . LEU A 1 113 ? -3.244 8.147 4.388 1.00 98.56 113 LEU A C 1
ATOM 841 O O . LEU A 1 113 ? -3.469 9.064 5.175 1.00 98.56 113 LEU A O 1
ATOM 845 N N . GLY A 1 114 ? -3.938 7.979 3.261 1.00 98.62 114 GLY A N 1
ATOM 846 C CA . GLY A 1 114 ? -5.081 8.815 2.898 1.00 98.62 114 GLY A CA 1
ATOM 847 C C . GLY A 1 114 ? -6.151 8.835 3.986 1.00 98.62 114 GLY A C 1
ATOM 848 O O . GLY A 1 114 ? -6.535 9.907 4.449 1.00 98.62 114 GLY A O 1
ATOM 849 N N . LEU A 1 115 ? -6.557 7.654 4.458 1.00 98.75 115 LEU A N 1
ATOM 850 C CA . LEU A 1 115 ? -7.527 7.501 5.542 1.00 98.75 115 LEU A CA 1
ATOM 851 C C . LEU A 1 115 ? -6.989 8.004 6.890 1.00 98.75 115 LEU A C 1
ATOM 853 O O . LEU A 1 115 ? -7.683 8.707 7.619 1.00 98.75 115 LEU A O 1
ATOM 857 N N . PHE A 1 116 ? -5.751 7.655 7.241 1.00 98.75 116 PHE A N 1
ATOM 858 C CA . PHE A 1 116 ? -5.199 7.920 8.571 1.00 98.75 116 PHE A CA 1
ATOM 859 C C . PHE A 1 116 ? -4.822 9.385 8.797 1.00 98.75 116 PHE A C 1
ATOM 861 O O . PHE A 1 116 ? -4.838 9.833 9.941 1.00 98.75 116 PHE A O 1
ATOM 868 N N . THR A 1 117 ? -4.487 10.137 7.741 1.00 98.38 117 THR A N 1
ATOM 869 C CA . THR A 1 117 ? -3.910 11.492 7.852 1.00 98.38 117 THR A CA 1
ATOM 870 C C . THR A 1 117 ? -4.746 12.428 8.726 1.00 98.38 117 THR A C 1
ATOM 872 O O . THR A 1 117 ? -4.184 13.125 9.565 1.00 98.38 117 THR A O 1
ATOM 875 N N . ALA A 1 118 ? -6.076 12.404 8.605 1.00 98.19 118 ALA A N 1
ATOM 876 C CA . ALA A 1 118 ? -6.964 13.285 9.372 1.00 98.19 118 ALA A CA 1
ATOM 877 C C . ALA A 1 118 ? -7.081 12.937 10.873 1.00 98.19 118 ALA A C 1
ATOM 879 O O . ALA A 1 118 ? -7.665 13.711 11.638 1.00 98.19 118 ALA A O 1
ATOM 880 N N . PHE A 1 119 ? -6.544 11.788 11.289 1.00 98.50 119 PHE A N 1
ATOM 881 C CA . PHE A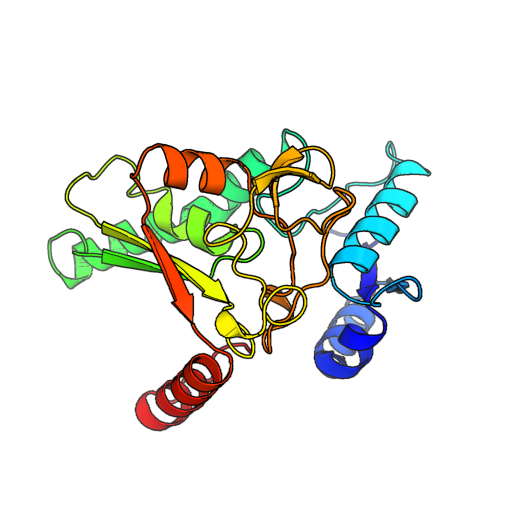 1 119 ? -6.679 11.227 12.636 1.00 98.50 119 PHE A CA 1
ATOM 882 C C . PHE A 1 119 ? -5.332 11.004 13.332 1.00 98.50 119 PHE A C 1
ATOM 884 O O . PHE A 1 119 ? -5.296 10.525 14.463 1.00 98.50 119 PHE A O 1
ATOM 891 N N . LEU A 1 120 ? -4.203 11.340 12.694 1.00 98.06 120 LEU A N 1
ATOM 892 C CA . LEU A 1 120 ? -2.872 11.120 13.274 1.00 98.06 120 LEU A CA 1
ATOM 893 C C . LEU A 1 120 ? -2.694 11.821 14.628 1.00 98.06 120 LEU A C 1
ATOM 895 O O . LEU A 1 120 ? -2.060 11.244 15.510 1.00 98.06 120 LEU A O 1
ATOM 899 N N . ASP A 1 121 ? -3.320 12.982 14.809 1.00 97.38 121 ASP A N 1
ATOM 900 C CA . ASP A 1 121 ? -3.269 13.766 16.048 1.00 97.38 121 ASP A CA 1
ATOM 901 C C . ASP A 1 121 ? -4.393 13.427 17.049 1.00 97.38 121 ASP A C 1
ATOM 903 O O . ASP A 1 121 ? -4.442 14.017 18.126 1.00 97.38 121 ASP A O 1
ATOM 907 N N . ASP A 1 122 ? -5.276 12.471 16.731 1.00 97.75 122 ASP A N 1
ATOM 908 C CA . ASP A 1 122 ? -6.351 12.016 17.622 1.00 97.75 122 ASP A CA 1
ATOM 909 C C . ASP A 1 122 ? -5.890 10.756 18.395 1.00 97.75 122 ASP A C 1
ATOM 911 O O . ASP A 1 122 ? -5.972 9.646 17.857 1.00 97.75 122 ASP A O 1
ATOM 915 N N . PRO A 1 123 ? -5.390 10.870 19.643 1.00 96.12 123 PRO A N 1
ATOM 916 C CA . PRO A 1 123 ? -4.739 9.756 20.345 1.00 96.12 123 PRO A CA 1
ATOM 917 C C . PRO A 1 123 ? -5.695 8.612 20.705 1.00 96.12 123 PRO A C 1
ATOM 919 O O . PRO A 1 123 ? -5.257 7.470 20.838 1.00 96.12 123 PRO A O 1
ATOM 922 N N . ASP A 1 124 ? -6.987 8.910 20.837 1.00 97.00 124 ASP A N 1
ATOM 923 C CA . ASP A 1 124 ? -8.016 7.928 21.183 1.00 97.00 124 ASP A CA 1
ATOM 924 C C . ASP A 1 124 ? -8.432 7.063 19.978 1.00 97.00 124 ASP A C 1
ATOM 926 O O . ASP A 1 124 ? -8.993 5.982 20.157 1.00 97.00 124 ASP A O 1
ATOM 930 N N . VAL A 1 125 ? -8.117 7.497 18.749 1.00 98.50 125 VAL A N 1
ATOM 931 C CA . VAL A 1 125 ? -8.441 6.765 17.518 1.00 98.50 125 VAL A CA 1
ATOM 932 C C . VAL A 1 125 ? -7.320 5.783 17.192 1.00 98.50 125 VAL A C 1
ATOM 934 O O . VAL A 1 125 ? -6.197 6.167 16.825 1.00 98.50 125 VAL A O 1
ATOM 937 N N . LYS A 1 126 ? -7.625 4.486 17.279 1.00 98.75 126 LYS A N 1
ATOM 938 C CA . LYS A 1 126 ? -6.684 3.419 16.915 1.00 98.75 126 LYS A CA 1
ATOM 939 C C . LYS A 1 126 ? -6.533 3.350 15.398 1.00 98.75 126 LYS A C 1
ATOM 941 O O . LYS A 1 126 ? -7.511 3.435 14.665 1.00 98.75 126 LYS A O 1
ATOM 946 N N . LEU A 1 127 ? -5.311 3.159 14.918 1.00 98.81 127 LEU A N 1
ATOM 947 C CA . LEU A 1 127 ? -5.021 3.059 13.488 1.00 98.81 127 LEU A CA 1
ATOM 948 C C . LEU A 1 127 ? -4.356 1.713 13.222 1.00 98.81 127 LEU A C 1
ATOM 950 O O . LEU A 1 127 ? -3.318 1.428 13.819 1.00 98.81 127 LEU A O 1
ATOM 954 N N . CYS A 1 128 ? -4.941 0.910 12.335 1.00 98.81 128 CYS A N 1
ATOM 955 C CA . CYS A 1 128 ? -4.461 -0.426 12.009 1.00 98.81 128 CYS A CA 1
ATOM 956 C C . CYS A 1 128 ? -4.231 -0.581 10.501 1.00 98.81 128 CYS A C 1
ATOM 958 O O . CYS A 1 128 ? -5.172 -0.568 9.707 1.00 98.81 128 CYS A O 1
ATOM 960 N N . GLY A 1 129 ? -2.978 -0.761 10.094 1.00 98.75 129 GLY A N 1
ATOM 961 C CA . GLY A 1 129 ? -2.648 -1.242 8.756 1.00 98.75 129 GLY A CA 1
ATOM 962 C C . GLY A 1 129 ? -2.768 -2.765 8.678 1.00 98.75 129 GLY A C 1
ATOM 963 O O . GLY A 1 129 ? -2.474 -3.446 9.655 1.00 98.75 129 GLY A O 1
ATOM 964 N N . VAL A 1 130 ? -3.179 -3.310 7.534 1.00 98.75 130 VAL A N 1
ATOM 965 C CA . VAL A 1 130 ? -3.236 -4.765 7.305 1.00 98.75 130 VAL A CA 1
ATOM 966 C C . VAL A 1 130 ? -2.365 -5.140 6.113 1.00 98.75 130 VAL A C 1
ATOM 968 O O . VAL A 1 130 ? -2.617 -4.694 4.993 1.00 98.75 130 VAL A O 1
ATOM 971 N N . GLU A 1 131 ? -1.342 -5.956 6.347 1.00 98.38 131 GLU A N 1
ATOM 972 C CA . GLU A 1 131 ? -0.417 -6.430 5.318 1.00 98.38 131 GLU A CA 1
ATOM 973 C C . GLU A 1 131 ? -0.761 -7.850 4.838 1.00 98.38 131 GLU A C 1
ATOM 975 O O . GLU A 1 131 ? -1.325 -8.649 5.593 1.00 98.38 131 GLU A O 1
ATOM 980 N N . PRO A 1 132 ? -0.400 -8.228 3.601 1.00 97.94 132 PRO A N 1
ATOM 981 C CA . PRO A 1 132 ? -0.661 -9.577 3.117 1.00 97.94 132 PRO A CA 1
ATOM 982 C C . PRO A 1 132 ? 0.310 -10.595 3.740 1.00 97.94 132 PRO A C 1
ATOM 984 O O . PRO A 1 132 ? 1.506 -10.615 3.430 1.00 97.94 132 PRO A O 1
ATOM 987 N N . ALA A 1 133 ? -0.219 -11.517 4.545 1.00 98.38 133 ALA A N 1
ATOM 988 C CA . ALA A 1 133 ? 0.480 -12.735 4.962 1.00 98.38 133 ALA A CA 1
ATOM 989 C C . ALA A 1 133 ? 0.553 -13.792 3.846 1.00 98.38 133 ALA A C 1
ATOM 991 O O . ALA A 1 133 ? 1.203 -14.823 4.017 1.00 98.38 133 ALA A O 1
ATOM 992 N N . GLY A 1 134 ? -0.094 -13.544 2.702 1.00 97.88 134 GLY A N 1
ATOM 993 C CA . GLY A 1 134 ? -0.047 -14.411 1.530 1.00 97.88 134 GLY A CA 1
ATOM 994 C C . GLY A 1 134 ? -0.454 -15.844 1.872 1.00 97.88 134 GLY A C 1
ATOM 995 O O . GLY A 1 134 ? -1.477 -16.088 2.506 1.00 97.88 134 GLY A O 1
ATOM 996 N N . ARG A 1 135 ? 0.396 -16.809 1.529 1.00 98.06 135 ARG A N 1
ATOM 997 C CA . ARG A 1 135 ? 0.159 -18.241 1.770 1.00 98.06 135 ARG A CA 1
ATOM 998 C C . ARG A 1 135 ? 0.417 -18.681 3.214 1.00 98.06 135 ARG A C 1
ATOM 1000 O O . ARG A 1 135 ? 0.364 -19.890 3.453 1.00 98.06 135 ARG A O 1
ATOM 1007 N N . GLY A 1 136 ? 0.751 -17.752 4.108 1.00 97.75 136 GLY A N 1
ATOM 1008 C CA . GLY A 1 136 ? 1.149 -18.001 5.491 1.00 97.75 136 GLY A CA 1
ATOM 1009 C C . GLY A 1 136 ? 2.586 -17.550 5.762 1.00 97.75 136 GLY A C 1
ATOM 1010 O O . GLY A 1 136 ? 3.502 -17.843 4.986 1.00 97.75 136 GLY A O 1
ATOM 1011 N N . LEU A 1 137 ? 2.787 -16.837 6.875 1.00 97.88 137 LEU A N 1
ATOM 1012 C CA . LEU A 1 137 ? 4.094 -16.306 7.287 1.00 97.88 137 LEU A CA 1
ATOM 1013 C C . LEU A 1 137 ? 5.086 -17.420 7.648 1.00 97.88 137 LEU A C 1
ATOM 1015 O O . LEU A 1 137 ? 6.291 -17.276 7.458 1.00 97.88 137 LEU A O 1
ATOM 1019 N N . GLU A 1 138 ? 4.587 -18.561 8.121 1.00 97.31 138 GLU A N 1
ATOM 1020 C CA . GLU A 1 138 ? 5.376 -19.733 8.499 1.00 97.31 138 GLU A CA 1
ATOM 1021 C C . GLU A 1 138 ? 6.121 -20.376 7.320 1.00 97.31 138 GLU A C 1
ATOM 1023 O O . GLU A 1 138 ? 7.095 -21.098 7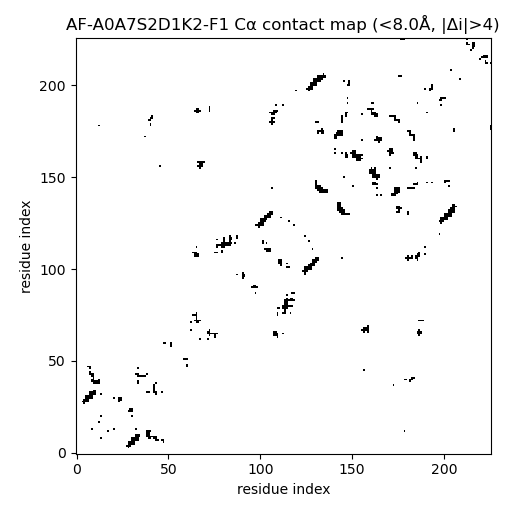.527 1.00 97.31 138 GLU A O 1
ATOM 1028 N N . LYS A 1 139 ? 5.694 -20.097 6.081 1.00 97.31 139 LYS A N 1
ATOM 1029 C CA . LYS A 1 139 ? 6.360 -20.569 4.855 1.00 97.31 139 LYS A CA 1
ATOM 1030 C C . LYS A 1 139 ? 7.569 -19.714 4.464 1.00 97.31 139 LYS A C 1
ATOM 1032 O O . LYS A 1 139 ? 8.326 -20.117 3.585 1.00 97.31 139 LYS A O 1
ATOM 1037 N N . GLY A 1 140 ? 7.770 -18.574 5.125 1.00 96.19 140 GLY A N 1
ATOM 1038 C CA . GLY A 1 140 ? 8.923 -17.700 4.936 1.00 96.19 140 GLY A CA 1
ATOM 1039 C C . GLY A 1 140 ? 8.885 -16.855 3.657 1.00 96.19 140 GLY A C 1
ATOM 1040 O O . GLY A 1 140 ? 7.837 -16.649 3.039 1.00 96.19 140 GLY A O 1
ATOM 1041 N N . LEU A 1 141 ? 10.057 -16.336 3.276 1.00 94.81 141 LEU A N 1
ATOM 1042 C CA . LEU A 1 141 ? 10.231 -15.410 2.151 1.00 94.81 141 LEU A CA 1
ATOM 1043 C C . LEU A 1 141 ? 9.662 -15.970 0.836 1.00 94.81 141 LEU A C 1
ATOM 1045 O O . LEU A 1 141 ? 9.750 -17.163 0.557 1.00 94.81 141 LEU A O 1
ATOM 1049 N N . GLY A 1 142 ? 9.084 -15.098 0.006 1.00 95.50 142 GLY A N 1
ATOM 1050 C CA . GLY A 1 142 ? 8.422 -15.492 -1.243 1.00 95.50 142 GLY A CA 1
ATOM 1051 C C . GLY A 1 142 ? 6.987 -16.000 -1.084 1.00 95.50 142 GLY A C 1
ATOM 1052 O O . GLY A 1 142 ? 6.342 -16.292 -2.091 1.00 95.50 142 GLY A O 1
ATOM 1053 N N . HIS A 1 143 ? 6.467 -16.092 0.144 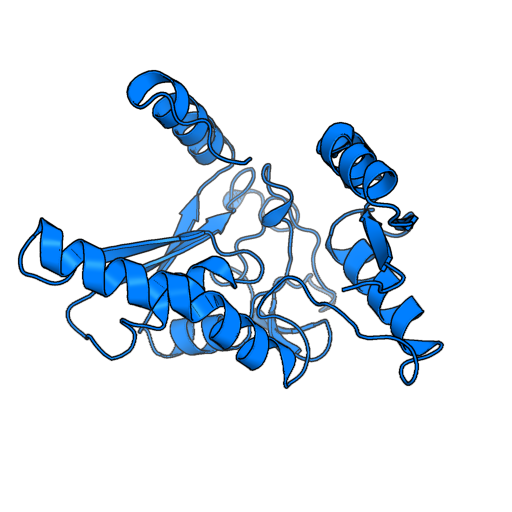1.00 97.50 143 HIS A N 1
ATOM 1054 C CA . HIS A 1 143 ? 5.103 -16.556 0.421 1.00 97.50 143 HIS A CA 1
ATOM 1055 C C . HIS A 1 143 ? 4.178 -15.496 1.033 1.00 97.50 143 HIS A C 1
ATOM 1057 O O . HIS A 1 143 ? 2.991 -15.774 1.176 1.00 97.50 143 HIS A O 1
ATOM 1063 N N . HIS A 1 144 ? 4.674 -14.286 1.295 1.00 97.94 144 HIS A N 1
ATOM 1064 C CA . HIS A 1 144 ? 3.918 -13.151 1.836 1.00 97.94 144 HIS A CA 1
ATOM 1065 C C . HIS A 1 144 ? 4.466 -11.816 1.296 1.00 97.94 144 HIS A C 1
ATOM 1067 O O . HIS A 1 144 ? 5.547 -11.797 0.702 1.00 97.94 144 HIS A O 1
ATOM 1073 N N . SER A 1 145 ? 3.770 -10.702 1.548 1.00 97.31 145 SER A N 1
ATOM 1074 C CA . SER A 1 145 ? 4.320 -9.337 1.404 1.00 97.31 145 SER A CA 1
ATOM 1075 C C . SER A 1 145 ? 4.191 -8.512 2.699 1.00 97.31 145 SER A C 1
ATOM 1077 O O . SER A 1 145 ? 4.139 -7.286 2.653 1.00 97.31 145 SER A O 1
ATOM 1079 N N . ALA A 1 146 ? 4.138 -9.181 3.860 1.00 98.00 146 ALA A N 1
ATOM 1080 C CA . ALA A 1 146 ? 4.087 -8.574 5.197 1.00 98.00 146 ALA A CA 1
ATOM 1081 C C . ALA A 1 146 ? 5.388 -7.833 5.582 1.00 98.00 146 ALA A C 1
ATOM 1083 O O . ALA A 1 146 ? 6.228 -8.336 6.333 1.00 98.00 146 ALA A O 1
ATOM 1084 N N . THR A 1 147 ? 5.580 -6.652 5.000 1.00 98.06 147 THR A N 1
ATOM 1085 C CA . THR A 1 147 ? 6.841 -5.904 4.992 1.00 98.06 147 THR A CA 1
ATOM 1086 C C . THR A 1 147 ? 7.150 -5.244 6.332 1.00 98.06 147 THR A C 1
ATOM 1088 O O . THR A 1 147 ? 8.260 -5.363 6.833 1.00 98.06 147 THR A O 1
ATOM 1091 N N . LEU A 1 148 ? 6.189 -4.575 6.955 1.00 98.19 148 LEU A N 1
ATOM 1092 C CA . LEU A 1 148 ? 6.314 -3.977 8.283 1.00 98.19 148 LEU A CA 1
ATOM 1093 C C . LEU A 1 148 ? 6.384 -5.051 9.375 1.00 98.19 148 LEU A C 1
ATOM 1095 O O . LEU A 1 148 ? 6.968 -4.818 10.434 1.00 98.19 148 LEU A O 1
ATOM 1099 N N . THR A 1 149 ? 5.814 -6.227 9.129 1.00 97.81 149 THR A N 1
ATOM 1100 C CA . THR A 1 149 ? 5.829 -7.343 10.078 1.00 97.81 149 THR A CA 1
ATOM 1101 C C . THR A 1 149 ? 7.192 -8.039 10.122 1.00 97.81 149 THR A C 1
ATOM 1103 O O . THR A 1 149 ? 7.715 -8.265 11.211 1.00 97.81 149 THR A O 1
ATOM 1106 N N . LEU A 1 150 ? 7.781 -8.361 8.961 1.00 97.75 150 LEU A N 1
ATOM 1107 C CA . LEU A 1 150 ? 8.973 -9.224 8.858 1.00 97.75 150 LEU A CA 1
ATOM 1108 C C . LEU A 1 150 ? 10.184 -8.579 8.166 1.00 97.75 150 LEU A C 1
ATOM 1110 O O . LEU A 1 150 ? 11.240 -9.203 8.075 1.00 97.75 150 LEU A O 1
ATOM 1114 N N . GLY A 1 151 ? 10.041 -7.364 7.643 1.00 97.31 151 GLY A N 1
ATOM 1115 C CA . GLY A 1 151 ? 11.108 -6.657 6.945 1.00 97.31 151 GLY A CA 1
ATOM 1116 C C . GLY A 1 151 ? 12.129 -6.007 7.871 1.00 97.31 151 GLY A C 1
ATOM 1117 O O . GLY A 1 151 ? 11.997 -5.980 9.096 1.00 97.31 151 GLY A O 1
ATOM 1118 N N . VAL A 1 152 ? 13.154 -5.449 7.238 1.00 97.12 152 VAL A N 1
ATOM 1119 C CA . VAL A 1 152 ? 14.265 -4.740 7.878 1.00 97.12 152 VAL A CA 1
ATOM 1120 C C . VAL A 1 152 ? 14.445 -3.363 7.250 1.00 97.12 152 VAL A C 1
ATOM 1122 O O . VAL A 1 152 ? 13.991 -3.117 6.129 1.00 97.12 152 VAL A O 1
ATOM 1125 N N . ASP A 1 153 ? 15.115 -2.463 7.969 1.00 97.00 153 ASP A N 1
ATOM 1126 C CA . ASP A 1 153 ? 15.492 -1.159 7.427 1.00 97.00 153 ASP A CA 1
ATOM 1127 C C . ASP A 1 153 ? 16.403 -1.332 6.205 1.00 97.00 153 ASP A C 1
ATOM 1129 O O . ASP A 1 153 ? 17.364 -2.104 6.215 1.00 97.00 153 ASP A O 1
ATOM 1133 N N . GLY A 1 154 ? 16.107 -0.595 5.141 1.00 95.31 154 GLY A N 1
ATOM 1134 C CA . GLY A 1 154 ? 16.797 -0.711 3.870 1.00 95.31 154 GLY A CA 1
ATOM 1135 C C . GLY A 1 154 ? 16.487 0.418 2.904 1.00 95.31 154 GLY A C 1
ATOM 1136 O O . GLY A 1 154 ? 15.791 1.382 3.225 1.00 95.31 154 GLY A O 1
ATOM 1137 N N . VAL A 1 155 ? 17.025 0.290 1.693 1.00 95.00 155 VAL A N 1
ATOM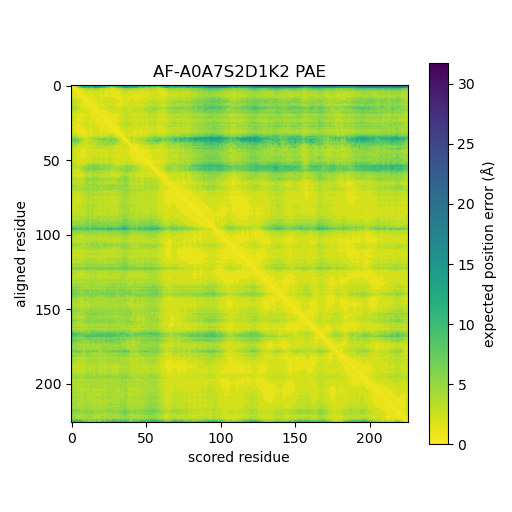 1138 C CA . VAL A 1 155 ? 16.818 1.253 0.610 1.00 95.00 155 VAL A CA 1
ATOM 1139 C C . VAL A 1 155 ? 16.269 0.521 -0.606 1.00 95.00 155 VAL A C 1
ATOM 1141 O O . VAL A 1 155 ? 16.898 -0.401 -1.119 1.00 95.00 155 VAL A O 1
ATOM 1144 N N . ILE A 1 156 ? 15.102 0.946 -1.084 1.00 92.44 156 ILE A N 1
ATOM 1145 C CA . ILE A 1 156 ? 14.458 0.398 -2.283 1.00 92.44 156 ILE A CA 1
ATOM 1146 C C . ILE A 1 156 ? 13.773 1.525 -3.054 1.00 92.44 156 ILE A C 1
ATOM 1148 O O . ILE A 1 156 ? 13.206 2.433 -2.453 1.00 92.44 156 ILE A O 1
ATOM 1152 N N . HIS A 1 157 ? 13.850 1.494 -4.388 1.00 91.38 157 HIS A N 1
ATOM 1153 C CA . HIS A 1 157 ? 13.193 2.458 -5.286 1.00 91.38 157 HIS A CA 1
ATOM 1154 C C . HIS A 1 157 ? 13.393 3.938 -4.889 1.00 91.38 157 HIS A C 1
ATOM 1156 O O . HIS A 1 157 ? 12.479 4.749 -4.998 1.00 91.38 157 HIS A O 1
ATOM 1162 N N . GLY A 1 158 ? 14.587 4.301 -4.403 1.00 91.50 158 GLY A N 1
ATOM 1163 C CA . GLY A 1 158 ? 14.937 5.686 -4.061 1.00 91.50 158 GLY A CA 1
ATOM 1164 C C . GLY A 1 158 ? 14.457 6.181 -2.690 1.00 91.50 158 GLY A C 1
ATOM 1165 O O . GLY A 1 158 ? 14.523 7.381 -2.437 1.00 91.50 158 GLY A O 1
ATOM 1166 N N . MET A 1 159 ? 13.997 5.297 -1.799 1.00 94.81 159 MET A N 1
ATOM 1167 C CA . MET A 1 159 ? 13.603 5.648 -0.427 1.00 94.81 159 MET A CA 1
ATOM 1168 C C . MET A 1 159 ? 14.303 4.779 0.617 1.00 94.81 159 MET A C 1
ATOM 1170 O O . MET A 1 159 ? 14.430 3.570 0.431 1.00 94.81 159 MET A O 1
ATOM 1174 N N . SER A 1 160 ? 14.686 5.392 1.739 1.00 96.88 160 SER A N 1
ATOM 1175 C CA . SER A 1 160 ? 15.013 4.672 2.974 1.00 96.88 160 SER A CA 1
ATOM 1176 C C . SER A 1 160 ? 13.717 4.306 3.695 1.00 96.88 160 SER A C 1
ATOM 1178 O O . SER A 1 160 ? 12.930 5.191 4.034 1.00 96.88 160 SER A O 1
ATOM 1180 N N . THR A 1 161 ? 13.466 3.016 3.889 1.00 97.81 161 THR A N 1
ATOM 1181 C CA . THR A 1 161 ? 12.218 2.484 4.455 1.00 97.81 161 THR A CA 1
ATOM 1182 C C . THR A 1 161 ? 12.442 1.086 5.046 1.00 97.81 161 THR A C 1
ATOM 1184 O O . THR A 1 161 ? 13.574 0.618 5.107 1.00 97.81 161 THR A O 1
ATOM 1187 N N . ILE A 1 162 ? 11.370 0.393 5.426 1.00 98.00 162 ILE A N 1
ATOM 1188 C CA . ILE A 1 162 ? 11.386 -1.044 5.712 1.00 98.00 162 ILE A CA 1
ATOM 1189 C C . ILE A 1 162 ? 11.112 -1.820 4.415 1.00 98.00 162 ILE A C 1
ATOM 1191 O O . ILE A 1 162 ? 10.229 -1.458 3.630 1.00 98.00 162 ILE A O 1
ATOM 1195 N N . CYS A 1 163 ? 11.867 -2.890 4.179 1.00 97.31 163 CYS A N 1
ATOM 1196 C CA . CYS A 1 163 ? 11.657 -3.798 3.055 1.00 97.31 163 CYS A CA 1
ATOM 1197 C C . CYS A 1 163 ? 12.023 -5.248 3.402 1.00 97.31 163 CYS A C 1
ATOM 1199 O O . CYS A 1 163 ? 12.781 -5.518 4.335 1.00 97.31 163 CYS A O 1
ATOM 1201 N N . LEU A 1 164 ? 11.457 -6.193 2.655 1.00 97.69 164 LEU A N 1
ATOM 1202 C CA . LEU A 1 164 ? 11.794 -7.609 2.742 1.00 97.69 164 LEU A CA 1
ATOM 1203 C C . LEU A 1 164 ? 13.096 -7.865 1.976 1.00 97.69 164 LEU A C 1
ATOM 1205 O O . LEU A 1 164 ? 13.190 -7.564 0.782 1.00 97.69 164 LEU A O 1
ATOM 1209 N N . MET A 1 165 ? 14.088 -8.430 2.664 1.00 95.94 165 MET A N 1
ATOM 1210 C CA . MET A 1 165 ? 15.395 -8.763 2.098 1.00 95.94 165 MET A CA 1
ATOM 1211 C C . MET A 1 165 ? 15.702 -10.252 2.229 1.00 95.94 165 MET A C 1
ATOM 1213 O O . MET A 1 165 ? 15.258 -10.905 3.174 1.00 95.94 165 MET A O 1
ATOM 1217 N N . ASP A 1 166 ? 16.449 -10.786 1.267 1.00 93.81 166 ASP A N 1
ATOM 1218 C CA . ASP A 1 166 ? 17.025 -12.124 1.354 1.00 93.81 166 ASP A CA 1
ATOM 1219 C C . ASP A 1 166 ? 18.347 -12.126 2.145 1.00 93.81 166 ASP A C 1
ATOM 1221 O O . ASP A 1 166 ? 18.813 -11.098 2.638 1.00 93.81 166 ASP A O 1
ATOM 1225 N N . SER A 1 167 ? 18.963 -13.303 2.284 1.00 92.94 167 SER A N 1
ATOM 1226 C CA . SER A 1 167 ? 20.226 -13.474 3.016 1.00 92.94 167 SER A CA 1
ATOM 1227 C C . SER A 1 167 ? 21.426 -12.756 2.392 1.00 92.94 167 SER A C 1
ATOM 1229 O O . SER A 1 167 ? 22.471 -12.657 3.030 1.00 92.94 167 SER A O 1
ATOM 1231 N N . GLU A 1 168 ? 21.303 -12.295 1.149 1.00 92.94 168 GLU A N 1
ATOM 1232 C CA . GLU A 1 168 ? 22.335 -11.562 0.417 1.00 92.94 168 GLU A CA 1
ATOM 1233 C C . GLU A 1 168 ? 22.073 -10.044 0.423 1.00 92.94 168 GLU A C 1
ATOM 1235 O O . GLU A 1 168 ? 22.768 -9.296 -0.263 1.00 92.94 168 GLU A O 1
ATOM 1240 N N . ASN A 1 169 ? 21.104 -9.574 1.221 1.00 88.88 169 ASN A N 1
ATOM 1241 C CA . ASN A 1 169 ? 20.622 -8.189 1.267 1.00 88.88 169 ASN A CA 1
ATOM 1242 C C . ASN A 1 169 ? 20.036 -7.687 -0.066 1.00 88.88 169 ASN A C 1
ATOM 1244 O O . ASN A 1 169 ? 19.954 -6.475 -0.291 1.00 88.88 169 ASN A O 1
ATOM 1248 N N . ASN A 1 170 ? 19.597 -8.587 -0.948 1.00 91.38 170 ASN A N 1
ATOM 1249 C CA . ASN A 1 170 ? 18.796 -8.202 -2.104 1.00 91.38 170 ASN A CA 1
ATOM 1250 C C . ASN A 1 170 ? 17.321 -8.118 -1.707 1.00 91.38 170 ASN A C 1
ATOM 1252 O O . ASN A 1 170 ? 16.872 -8.747 -0.749 1.00 91.38 170 ASN A O 1
ATOM 1256 N N . THR A 1 171 ? 16.528 -7.369 -2.474 1.00 91.00 171 THR A N 1
ATOM 1257 C CA . THR A 1 171 ? 15.070 -7.355 -2.304 1.00 91.00 171 THR A CA 1
ATOM 1258 C C . THR A 1 171 ? 14.493 -8.759 -2.499 1.00 91.00 171 THR A C 1
ATOM 1260 O O . THR A 1 171 ? 14.632 -9.339 -3.578 1.00 91.00 171 THR A O 1
ATOM 1263 N N . ALA A 1 172 ? 13.805 -9.274 -1.480 1.00 93.00 172 ALA A N 1
ATOM 1264 C CA . ALA A 1 172 ? 13.252 -10.620 -1.491 1.00 93.00 172 ALA A CA 1
ATOM 1265 C C . ALA A 1 172 ? 12.050 -10.758 -2.448 1.00 93.00 172 ALA A C 1
ATOM 1267 O O . ALA A 1 172 ? 11.306 -9.793 -2.665 1.00 93.00 172 ALA A O 1
ATOM 1268 N N . PRO A 1 173 ? 11.799 -11.965 -2.992 1.00 92.88 173 PRO A N 1
ATOM 1269 C CA . PRO A 1 173 ? 10.523 -12.274 -3.626 1.00 92.88 173 PRO A CA 1
ATOM 1270 C C . PRO A 1 173 ? 9.380 -12.210 -2.601 1.00 92.88 173 PRO A C 1
ATOM 1272 O O . PRO A 1 173 ? 9.571 -12.494 -1.418 1.00 92.88 173 PRO A O 1
ATOM 1275 N N . VAL A 1 174 ? 8.174 -11.884 -3.069 1.00 95.19 174 VAL A N 1
ATOM 1276 C CA . VAL A 1 174 ? 6.972 -11.727 -2.231 1.00 95.19 174 VAL A CA 1
ATOM 1277 C C . VAL A 1 174 ? 5.767 -12.446 -2.823 1.00 95.19 174 VAL A C 1
ATOM 1279 O O . VAL A 1 174 ? 5.826 -12.943 -3.946 1.00 95.19 174 VAL A O 1
ATOM 1282 N N . HIS A 1 175 ? 4.671 -12.518 -2.070 1.00 95.06 175 HIS A N 1
ATOM 1283 C CA . HIS A 1 175 ? 3.416 -13.081 -2.550 1.00 95.06 175 HIS A CA 1
ATOM 1284 C C . HIS A 1 175 ? 2.187 -12.444 -1.906 1.00 95.06 175 HIS A C 1
ATOM 1286 O O . HIS A 1 175 ? 2.125 -12.246 -0.697 1.00 95.06 175 HIS A O 1
ATOM 1292 N N . SER A 1 176 ? 1.168 -12.233 -2.731 1.00 94.50 176 SER A N 1
ATOM 1293 C CA . SER A 1 176 ? -0.199 -11.949 -2.316 1.00 94.50 176 SER A CA 1
ATOM 1294 C C . SER A 1 176 ? -1.148 -12.400 -3.425 1.00 94.50 176 SER A C 1
ATOM 1296 O O . SER A 1 176 ? -0.799 -12.310 -4.610 1.00 94.50 176 SER A O 1
ATOM 1298 N N . CYS A 1 177 ? -2.341 -12.868 -3.058 1.00 92.81 177 CYS A N 1
ATOM 1299 C CA . CYS A 1 177 ? -3.432 -13.054 -4.010 1.00 92.81 177 CYS A CA 1
ATOM 1300 C C . CYS A 1 177 ? -3.910 -11.726 -4.620 1.00 92.81 177 CYS A C 1
ATOM 1302 O O . CYS A 1 177 ? -4.380 -11.740 -5.757 1.00 92.81 177 CYS A O 1
ATOM 1304 N N . ALA A 1 178 ? -3.713 -10.602 -3.920 1.00 90.12 178 ALA A N 1
ATOM 1305 C CA . ALA A 1 178 ? -4.076 -9.272 -4.383 1.00 90.12 178 ALA A CA 1
ATOM 1306 C C . ALA A 1 178 ? -2.896 -8.574 -5.076 1.00 90.12 178 ALA A C 1
ATOM 1308 O O . ALA A 1 178 ? -1.908 -8.204 -4.431 1.00 90.12 178 ALA A O 1
ATOM 1309 N N . SER A 1 179 ? -2.990 -8.348 -6.392 1.00 83.25 179 SER A N 1
ATOM 1310 C CA . SER A 1 179 ? -1.877 -7.782 -7.183 1.00 83.25 179 SER A CA 1
ATOM 1311 C C . SER A 1 179 ? -1.442 -6.393 -6.689 1.00 83.25 179 SER A C 1
ATOM 1313 O O . SER A 1 179 ? -0.256 -6.072 -6.727 1.00 83.25 179 SER A O 1
ATOM 1315 N N . GLY A 1 180 ? -2.362 -5.586 -6.147 1.00 85.81 180 GLY A N 1
ATOM 1316 C CA . GLY A 1 180 ? -2.048 -4.265 -5.580 1.00 85.81 180 GLY A CA 1
ATOM 1317 C C . GLY A 1 180 ? -1.218 -4.291 -4.286 1.00 85.81 180 GLY A C 1
ATOM 1318 O O . GLY A 1 180 ? -0.658 -3.264 -3.900 1.00 85.81 180 GLY A O 1
ATOM 1319 N N . LEU A 1 181 ? -1.120 -5.449 -3.624 1.00 92.25 181 LEU A N 1
ATOM 1320 C CA . LEU A 1 181 ? -0.355 -5.659 -2.387 1.00 92.25 181 LEU A CA 1
ATOM 1321 C C . LEU A 1 181 ? 0.905 -6.519 -2.616 1.00 92.25 181 LEU A C 1
ATOM 1323 O O . LEU A 1 181 ? 1.614 -6.875 -1.673 1.00 92.25 181 LEU A O 1
ATOM 1327 N N . TYR A 1 182 ? 1.215 -6.855 -3.871 1.00 91.31 182 TYR A N 1
ATOM 1328 C CA . TYR A 1 182 ? 2.418 -7.592 -4.254 1.00 91.31 182 TYR A CA 1
ATOM 1329 C C . TYR A 1 182 ? 3.626 -6.642 -4.308 1.00 91.31 182 TYR A C 1
ATOM 1331 O O . TYR A 1 182 ? 4.045 -6.191 -5.374 1.00 91.31 182 TYR A O 1
ATOM 1339 N N . TYR A 1 183 ? 4.165 -6.270 -3.147 1.00 93.81 183 TYR A N 1
ATOM 1340 C CA . TYR A 1 183 ? 5.269 -5.314 -3.069 1.00 93.81 183 TYR A CA 1
ATOM 1341 C C . TYR A 1 183 ? 6.190 -5.597 -1.865 1.00 93.81 183 TYR A C 1
ATOM 1343 O O . TYR A 1 183 ? 5.685 -5.784 -0.763 1.00 93.81 183 TYR A O 1
ATOM 1351 N N . PRO A 1 184 ? 7.527 -5.633 -2.047 1.00 95.50 184 PRO A N 1
ATOM 1352 C CA . PRO A 1 184 ? 8.484 -5.959 -0.980 1.00 95.50 184 PRO A CA 1
ATOM 1353 C C . PRO A 1 184 ? 8.905 -4.773 -0.106 1.00 95.50 184 PRO A C 1
ATOM 1355 O O . PRO A 1 184 ? 9.722 -4.945 0.794 1.00 95.50 184 PRO A O 1
ATOM 1358 N N . GLY A 1 185 ? 8.436 -3.563 -0.406 1.00 96.31 185 GLY A N 1
ATOM 1359 C CA . GLY A 1 185 ? 8.726 -2.359 0.369 1.00 96.31 185 GLY A CA 1
ATOM 1360 C C . GLY A 1 185 ? 7.455 -1.750 0.949 1.00 96.31 185 GLY A C 1
ATOM 1361 O O . GLY A 1 185 ? 6.353 -2.243 0.737 1.00 96.31 185 GLY A O 1
ATOM 1362 N N . VAL A 1 186 ? 7.595 -0.615 1.621 1.00 98.00 186 VAL A N 1
ATOM 1363 C CA . VAL A 1 186 ? 6.456 0.176 2.105 1.00 98.00 186 VAL A CA 1
ATOM 1364 C C . VAL A 1 186 ? 6.804 1.662 2.094 1.00 98.00 186 VAL A C 1
ATOM 1366 O O . VAL A 1 186 ? 7.982 2.023 2.092 1.00 98.00 186 VAL A O 1
ATOM 1369 N N . GLY A 1 187 ? 5.807 2.547 2.055 1.00 98.06 187 GLY A N 1
ATOM 1370 C CA . GLY A 1 187 ? 6.044 3.989 2.134 1.00 98.06 187 GLY A CA 1
ATOM 1371 C C . GLY A 1 187 ? 6.773 4.395 3.426 1.00 98.06 187 GLY A C 1
ATOM 1372 O O . GLY A 1 187 ? 6.435 3.888 4.500 1.00 98.06 187 GLY A O 1
ATOM 1373 N N . PRO A 1 188 ? 7.733 5.338 3.377 1.00 98.25 188 PRO A N 1
ATOM 1374 C CA . PRO A 1 188 ? 8.600 5.652 4.517 1.00 98.25 188 PRO A CA 1
ATOM 1375 C C . PRO A 1 188 ? 7.833 6.231 5.714 1.00 98.25 188 PRO A C 1
ATOM 1377 O O . PRO A 1 188 ? 8.231 6.042 6.862 1.00 98.25 188 PRO A O 1
ATOM 1380 N N . GLN A 1 189 ? 6.692 6.889 5.482 1.00 98.50 189 GLN A N 1
ATOM 1381 C CA . GLN A 1 189 ? 5.854 7.380 6.576 1.00 98.50 189 GLN A CA 1
ATOM 1382 C C . GLN A 1 189 ? 5.179 6.236 7.348 1.00 98.50 189 GLN A C 1
ATOM 1384 O O . GLN A 1 189 ? 5.033 6.349 8.560 1.00 98.50 189 GLN A O 1
ATOM 1389 N N . HIS A 1 190 ? 4.832 5.113 6.711 1.00 98.62 190 HIS A N 1
ATOM 1390 C CA . HIS A 1 190 ? 4.353 3.938 7.446 1.00 98.62 190 HIS A CA 1
ATOM 1391 C C . HIS A 1 190 ? 5.453 3.311 8.303 1.00 98.62 190 HIS A C 1
ATOM 1393 O O . HIS A 1 190 ? 5.187 2.961 9.452 1.00 98.62 190 HIS A O 1
ATOM 1399 N N . ALA A 1 191 ? 6.687 3.236 7.789 1.00 98.25 191 ALA A N 1
ATOM 1400 C CA . ALA A 1 191 ? 7.839 2.780 8.567 1.00 98.25 191 ALA A CA 1
ATOM 1401 C C . ALA A 1 191 ? 8.051 3.652 9.820 1.00 98.25 191 ALA A C 1
ATOM 1403 O O . ALA A 1 191 ? 8.170 3.130 10.930 1.00 98.25 191 ALA A O 1
ATOM 1404 N N . PHE A 1 192 ? 7.980 4.979 9.669 1.00 98.31 192 PHE A N 1
ATOM 1405 C CA . PHE A 1 192 ? 8.011 5.912 10.798 1.00 98.31 192 PHE A CA 1
ATOM 1406 C C . PHE A 1 192 ? 6.847 5.694 11.781 1.00 98.31 192 PHE A C 1
ATOM 1408 O O . PHE A 1 192 ? 7.073 5.598 12.985 1.00 98.31 192 PHE A O 1
ATOM 1415 N N . LEU A 1 193 ? 5.609 5.582 11.286 1.00 98.44 193 LEU A N 1
ATOM 1416 C CA . LEU A 1 193 ? 4.410 5.411 12.119 1.00 98.44 193 LEU A CA 1
ATOM 1417 C C . LEU A 1 193 ? 4.387 4.078 12.876 1.00 98.44 193 LEU A C 1
ATOM 1419 O O . LEU A 1 193 ? 3.837 4.007 13.975 1.00 98.44 193 LEU A O 1
ATOM 1423 N N . ARG A 1 194 ? 4.994 3.033 12.304 1.00 98.00 194 ARG A N 1
ATOM 1424 C CA . ARG A 1 194 ? 5.243 1.763 12.991 1.00 98.00 194 ARG A CA 1
ATOM 1425 C C . ARG A 1 194 ? 6.237 1.957 14.128 1.00 98.00 194 ARG A C 1
ATOM 1427 O O . ARG A 1 194 ? 5.988 1.506 15.238 1.00 98.00 194 ARG A O 1
ATOM 1434 N N . HIS A 1 195 ? 7.362 2.617 13.853 1.00 96.69 195 HIS A N 1
ATOM 1435 C CA . HIS A 1 195 ? 8.409 2.840 14.848 1.00 96.69 195 HIS A CA 1
ATOM 1436 C C . HIS A 1 195 ? 7.925 3.709 16.018 1.00 96.69 195 HIS A C 1
ATOM 1438 O O . HIS A 1 195 ? 8.255 3.428 17.166 1.00 96.69 195 HIS A O 1
ATOM 1444 N N . SER A 1 196 ? 7.106 4.728 15.746 1.00 97.69 196 SER A N 1
ATOM 1445 C CA . SER A 1 196 ? 6.521 5.579 16.788 1.00 97.69 196 SER A CA 1
ATOM 1446 C C . SER A 1 196 ? 5.390 4.910 17.575 1.00 97.69 196 SER A C 1
ATOM 1448 O O . SER A 1 196 ? 4.959 5.452 18.589 1.00 97.69 196 SER A O 1
ATOM 1450 N N . GLY A 1 197 ? 4.884 3.761 17.111 1.00 97.75 197 GLY A N 1
ATOM 1451 C CA . GLY A 1 197 ? 3.744 3.068 17.708 1.00 97.75 197 GLY A CA 1
ATOM 1452 C C . GLY A 1 197 ? 2.393 3.747 17.465 1.00 97.75 197 GLY A C 1
ATOM 1453 O O . GLY A 1 197 ? 1.395 3.327 18.046 1.00 97.75 197 GLY A O 1
ATOM 1454 N N . ARG A 1 198 ? 2.324 4.782 16.612 1.00 98.44 198 ARG A N 1
ATOM 1455 C CA . ARG A 1 198 ? 1.061 5.482 16.316 1.00 98.44 198 ARG A CA 1
ATOM 1456 C C . ARG A 1 198 ? 0.086 4.606 15.528 1.00 98.44 198 ARG A C 1
ATOM 1458 O O . ARG A 1 198 ? -1.125 4.754 15.697 1.00 98.44 198 ARG A O 1
ATOM 1465 N N . VAL A 1 199 ? 0.611 3.739 14.664 1.00 98.69 199 VAL A N 1
ATOM 1466 C CA . VAL A 1 199 ? -0.161 2.796 13.845 1.00 98.69 199 VAL A CA 1
ATOM 1467 C C . VAL A 1 199 ? 0.306 1.380 14.165 1.00 98.69 199 VAL A C 1
ATOM 1469 O O . VAL A 1 199 ? 1.509 1.108 14.152 1.00 98.69 199 VAL A O 1
ATOM 1472 N N . THR A 1 200 ? -0.637 0.481 14.432 1.00 98.56 200 THR A N 1
ATOM 1473 C CA . THR A 1 200 ? -0.381 -0.959 14.536 1.00 98.56 200 THR A CA 1
ATOM 1474 C C . THR A 1 200 ? -0.508 -1.602 13.164 1.00 98.56 200 THR A C 1
ATOM 1476 O O . THR A 1 200 ? -1.261 -1.122 12.318 1.00 98.56 200 THR A O 1
ATOM 1479 N N . TYR A 1 201 ? 0.229 -2.680 12.923 1.00 98.62 201 TYR A N 1
ATOM 1480 C CA . TYR A 1 201 ? 0.168 -3.398 11.655 1.00 98.62 201 TYR A CA 1
ATOM 1481 C C . TYR A 1 201 ? -0.095 -4.867 11.929 1.00 98.62 201 TYR A C 1
ATOM 1483 O O . TYR A 1 201 ? 0.676 -5.513 12.635 1.00 98.62 201 TYR A O 1
ATOM 1491 N N . GLU A 1 202 ? -1.206 -5.344 11.389 1.00 98.56 202 GLU A N 1
ATOM 1492 C CA . GLU A 1 202 ? -1.655 -6.729 11.445 1.00 98.56 202 GLU A CA 1
ATOM 1493 C C . GLU A 1 202 ? -1.473 -7.379 10.072 1.00 98.56 202 GLU A C 1
ATOM 1495 O O . GLU A 1 202 ? -1.130 -6.717 9.087 1.00 98.56 202 GLU A O 1
ATOM 1500 N N . THR A 1 203 ? -1.726 -8.682 9.985 1.00 98.62 203 THR A N 1
ATOM 1501 C CA . THR A 1 203 ? -1.620 -9.413 8.718 1.00 98.62 203 THR A CA 1
ATOM 1502 C C . THR A 1 203 ? -2.878 -10.210 8.408 1.00 98.62 203 THR A C 1
ATOM 1504 O O . THR A 1 203 ? -3.596 -10.603 9.322 1.00 98.62 203 THR A O 1
ATOM 1507 N N . ALA A 1 204 ? -3.130 -10.446 7.121 1.00 98.56 204 ALA A N 1
ATOM 1508 C CA . ALA A 1 204 ? -4.197 -11.323 6.645 1.00 98.56 204 ALA A CA 1
ATOM 1509 C C . ALA A 1 204 ? -3.674 -12.266 5.554 1.00 98.56 204 ALA A C 1
ATOM 1511 O O . ALA A 1 204 ? -2.990 -11.840 4.617 1.00 98.56 204 ALA A O 1
ATOM 1512 N N . THR A 1 205 ? -3.973 -13.553 5.686 1.00 98.62 205 THR A N 1
ATOM 1513 C CA . THR A 1 205 ? -3.634 -14.602 4.716 1.00 98.62 205 THR A CA 1
ATOM 1514 C C . THR A 1 205 ? -4.533 -14.535 3.483 1.00 98.62 205 THR A C 1
ATOM 1516 O O . THR A 1 205 ? -5.622 -13.965 3.517 1.00 98.62 205 THR A O 1
ATOM 1519 N N . ASP A 1 206 ? -4.099 -15.144 2.379 1.00 98.12 206 ASP A N 1
ATOM 1520 C CA . ASP A 1 206 ? -4.885 -15.218 1.145 1.00 98.12 206 ASP A CA 1
ATOM 1521 C C . ASP A 1 206 ? -6.248 -15.893 1.387 1.00 98.12 206 ASP A C 1
ATOM 1523 O O . ASP A 1 206 ? -7.253 -15.457 0.830 1.00 98.12 206 ASP A O 1
ATOM 1527 N N . ASP A 1 207 ? -6.305 -16.902 2.262 1.00 98.19 207 ASP A N 1
ATOM 1528 C CA . ASP A 1 207 ? -7.553 -17.588 2.616 1.00 98.19 207 ASP A CA 1
ATOM 1529 C C . ASP A 1 207 ? -8.522 -16.656 3.367 1.00 98.19 207 ASP A C 1
ATOM 1531 O O . ASP A 1 207 ? -9.709 -16.608 3.040 1.00 98.19 207 ASP A O 1
ATOM 1535 N N . GLU A 1 208 ? -8.025 -15.862 4.324 1.00 98.31 208 GLU A N 1
ATOM 1536 C CA . GLU A 1 208 ? -8.829 -14.865 5.052 1.00 98.31 208 GLU A CA 1
ATOM 1537 C C . GLU A 1 208 ? -9.326 -13.747 4.129 1.00 98.31 208 GLU A C 1
ATOM 1539 O O . GLU A 1 208 ? -10.478 -13.318 4.226 1.00 98.31 208 GLU A O 1
ATOM 1544 N N . VAL A 1 209 ? -8.479 -13.294 3.200 1.00 97.56 209 VAL A N 1
ATOM 1545 C CA . VAL A 1 209 ? -8.836 -12.272 2.209 1.00 97.56 209 VAL A CA 1
ATOM 1546 C C . VAL A 1 209 ? -9.927 -12.787 1.265 1.00 97.56 209 VAL A C 1
ATOM 1548 O O . VAL A 1 209 ? -10.903 -12.079 1.009 1.00 97.56 209 VAL A O 1
ATOM 1551 N N . ILE A 1 210 ? -9.805 -14.024 0.774 1.00 97.50 210 ILE A N 1
ATOM 1552 C CA . ILE A 1 210 ? -10.802 -14.642 -0.111 1.00 97.50 210 ILE A CA 1
ATOM 1553 C C . ILE A 1 210 ? -12.130 -14.863 0.627 1.00 97.50 210 ILE A C 1
ATOM 1555 O O . ILE A 1 210 ? -13.194 -14.594 0.060 1.00 97.50 210 ILE A O 1
ATOM 1559 N N . ASP A 1 211 ? -12.100 -15.308 1.885 1.00 98.19 211 ASP A N 1
ATOM 1560 C CA . ASP A 1 211 ? -13.316 -15.441 2.694 1.00 98.19 211 ASP A CA 1
ATOM 1561 C C . ASP A 1 211 ? -14.011 -14.083 2.886 1.00 98.19 211 ASP A C 1
ATOM 1563 O O . ASP A 1 211 ? -15.208 -13.951 2.608 1.00 98.19 211 ASP A O 1
ATOM 1567 N N . ALA A 1 212 ? -13.255 -13.039 3.247 1.00 97.69 212 ALA A N 1
ATOM 1568 C CA . ALA A 1 212 ? -13.776 -11.682 3.402 1.00 97.69 212 ALA A CA 1
ATOM 1569 C C . ALA A 1 212 ? -14.374 -11.128 2.097 1.00 97.69 212 ALA A C 1
ATOM 1571 O O . ALA A 1 212 ? -15.459 -10.537 2.122 1.00 97.69 212 ALA A O 1
ATOM 1572 N N . PHE A 1 213 ? -13.725 -11.376 0.952 1.00 97.50 213 PHE A N 1
ATOM 1573 C CA . PHE A 1 213 ? -14.234 -11.022 -0.375 1.00 97.50 213 PHE A CA 1
ATOM 1574 C C . PHE A 1 213 ? -15.622 -11.628 -0.622 1.00 97.50 213 PHE A C 1
ATOM 1576 O O . PHE A 1 213 ? -16.568 -10.919 -0.990 1.00 97.50 213 PHE A O 1
ATOM 1583 N N . PHE A 1 214 ? -15.776 -12.937 -0.394 1.00 97.94 214 PHE A N 1
ATOM 1584 C CA . PHE A 1 214 ? -17.053 -13.616 -0.612 1.00 97.94 214 PHE A CA 1
ATOM 1585 C C . PHE A 1 214 ? -18.108 -13.194 0.402 1.00 97.94 214 PHE A C 1
ATOM 1587 O O . PHE A 1 214 ? -19.275 -13.051 0.034 1.00 97.94 214 PHE A O 1
ATOM 1594 N N . LYS A 1 215 ? -17.720 -12.986 1.661 1.00 98.31 215 LYS A N 1
ATOM 1595 C CA . LYS A 1 215 ? -18.630 -12.557 2.719 1.00 98.31 215 LYS A CA 1
ATOM 1596 C C . LYS A 1 215 ? -19.221 -11.184 2.416 1.00 98.31 215 LYS A C 1
ATOM 1598 O O . LYS A 1 215 ? -20.442 -11.064 2.411 1.00 98.31 215 LYS A O 1
ATOM 1603 N N . LEU A 1 216 ? -18.393 -10.192 2.082 1.00 98.25 216 LEU A N 1
ATOM 1604 C CA . LEU A 1 216 ? -18.870 -8.848 1.741 1.00 98.25 216 LEU A CA 1
ATOM 1605 C C . LEU A 1 216 ? -19.777 -8.872 0.500 1.00 98.25 216 LEU A C 1
ATOM 1607 O O . LEU A 1 216 ? -20.866 -8.300 0.513 1.00 98.25 216 LEU A O 1
ATOM 1611 N N . SER A 1 217 ? -19.382 -9.634 -0.524 1.00 98.25 217 SER A N 1
ATOM 1612 C CA . SER A 1 217 ? -20.163 -9.774 -1.759 1.00 98.25 217 SER A CA 1
ATOM 1613 C C . SER A 1 217 ? -21.535 -10.405 -1.527 1.00 98.25 217 SER A C 1
ATOM 1615 O O . SER A 1 217 ? -22.516 -10.006 -2.149 1.00 98.25 217 SER A O 1
ATOM 1617 N N . ARG A 1 218 ? -21.621 -11.413 -0.653 1.00 98.19 218 ARG A N 1
ATOM 1618 C CA . ARG A 1 218 ? -22.862 -12.164 -0.409 1.00 98.19 218 ARG A CA 1
ATOM 1619 C C . ARG A 1 218 ? -23.784 -11.493 0.598 1.00 98.19 218 ARG A C 1
ATOM 1621 O O . ARG A 1 218 ? -24.994 -11.617 0.456 1.00 98.19 218 ARG A O 1
ATOM 1628 N N . VAL A 1 219 ? -23.221 -10.857 1.622 1.00 98.50 219 VAL A N 1
ATOM 1629 C CA . VAL A 1 219 ? -23.995 -10.270 2.723 1.00 98.50 219 VAL A CA 1
ATOM 1630 C C . VAL A 1 219 ? -24.422 -8.846 2.385 1.00 98.50 219 VAL A C 1
ATOM 1632 O O . VAL A 1 219 ? -25.591 -8.523 2.555 1.00 98.50 219 VAL A O 1
ATOM 1635 N N . GLU A 1 220 ? -23.513 -8.032 1.845 1.00 98.31 220 GLU A N 1
ATOM 1636 C CA . GLU A 1 220 ? -23.756 -6.602 1.600 1.00 98.31 220 GLU A CA 1
ATOM 1637 C C . GLU A 1 220 ? -23.958 -6.266 0.115 1.00 98.31 220 GLU A C 1
ATOM 1639 O O . GLU A 1 220 ? -24.266 -5.129 -0.235 1.00 98.31 220 GLU A O 1
ATOM 1644 N N . GLY A 1 221 ? -23.773 -7.233 -0.792 1.00 98.12 221 GLY A N 1
ATOM 1645 C CA . GLY A 1 221 ? -23.909 -7.000 -2.234 1.00 98.12 221 GLY A CA 1
ATOM 1646 C C . GLY A 1 221 ? -22.812 -6.107 -2.826 1.00 98.12 221 GLY A C 1
ATOM 1647 O O . GLY A 1 221 ? -22.963 -5.606 -3.940 1.00 98.12 221 GLY A O 1
ATOM 1648 N N . ILE A 1 222 ? -21.708 -5.906 -2.100 1.00 98.19 222 ILE A N 1
ATOM 1649 C CA . ILE A 1 222 ? -20.560 -5.103 -2.527 1.00 98.19 222 ILE A CA 1
ATOM 1650 C C . ILE A 1 222 ? -19.435 -6.057 -2.913 1.00 98.19 222 ILE A C 1
ATOM 1652 O O . ILE A 1 222 ? -18.950 -6.804 -2.070 1.00 98.19 222 ILE A O 1
ATOM 1656 N N . VAL A 1 223 ? -19.007 -6.022 -4.175 1.00 96.75 223 VAL A N 1
ATOM 1657 C CA . VAL A 1 223 ? -17.863 -6.811 -4.658 1.00 96.75 223 VAL A CA 1
ATOM 1658 C C . VAL A 1 223 ? -16.587 -5.984 -4.463 1.00 96.75 223 VAL A C 1
ATOM 1660 O O . VAL A 1 223 ? -16.390 -5.026 -5.217 1.00 96.75 223 VAL A O 1
ATOM 1663 N N . PRO A 1 224 ? -15.739 -6.287 -3.458 1.00 94.56 224 PRO A N 1
ATOM 1664 C CA . PRO A 1 224 ? -14.500 -5.547 -3.256 1.00 94.56 224 PRO A CA 1
ATOM 1665 C C . PRO A 1 224 ? -13.474 -5.902 -4.338 1.00 94.56 224 PRO A C 1
ATOM 1667 O O . PRO A 1 224 ? -13.590 -6.921 -5.014 1.00 94.56 224 PRO A O 1
ATOM 1670 N N . ALA A 1 225 ? -12.455 -5.062 -4.508 1.00 87.81 225 ALA A N 1
ATOM 1671 C CA . ALA A 1 225 ? -11.326 -5.400 -5.368 1.00 87.81 225 ALA A CA 1
ATOM 1672 C C . ALA A 1 225 ? -10.461 -6.492 -4.713 1.00 87.81 225 ALA A C 1
ATOM 1674 O O . ALA A 1 225 ? -10.242 -6.453 -3.501 1.00 87.81 225 ALA A O 1
ATOM 1675 N N . LEU A 1 226 ? -9.965 -7.427 -5.526 1.00 82.31 226 LEU A N 1
ATOM 1676 C CA . LEU A 1 226 ? -8.980 -8.446 -5.166 1.00 82.31 226 LEU A CA 1
ATOM 1677 C C . LEU A 1 226 ? -7.846 -8.392 -6.188 1.00 82.31 226 LEU A C 1
ATOM 1679 O O . LEU A 1 226 ? -8.176 -8.454 -7.391 1.00 82.31 226 LEU A O 1
#

Solvent-accessible surface area (backbone atoms only — not comparable to full-atom values): 12019 Å² total; per-residue (Å²): 131,98,68,93,44,77,43,51,36,7,49,58,46,50,68,75,43,39,73,57,54,51,51,42,46,75,75,66,33,47,78,44,71,18,80,53,91,88,14,31,56,61,39,9,50,54,50,42,51,56,57,36,70,75,43,60,88,86,46,80,85,82,74,91,31,15,37,45,34,88,65,40,27,62,53,40,26,62,72,30,24,55,53,10,46,52,49,53,52,52,41,28,75,76,68,75,45,79,63,68,63,48,78,33,62,37,23,36,31,26,70,30,44,2,43,43,57,66,42,71,88,39,87,79,39,42,38,36,37,35,19,32,20,8,84,32,65,91,72,40,87,46,25,20,18,37,18,89,81,74,33,43,84,42,75,55,74,70,26,71,24,32,23,30,59,44,99,83,73,42,78,33,60,48,21,40,80,32,68,86,35,38,34,40,43,40,12,42,67,57,45,48,32,47,74,72,62,68,32,48,75,50,69,41,33,40,69,58,50,52,51,49,44,51,48,40,30,71,76,70,69,45,77,69,92,103

Organism: NCBI:txid156173

Secondary structure (DSSP, 8-state):
-----EEEEEHHHHHHTHHHHHHHHHTTPEEEEE-STT-SHHHHHHHHHHHHHH-TTT------SS-SSTTHHHHHHHHHTHHHHHHHHHHHHHHSS--SEEEEE-SS-HHHHHHHGGGTT-TTSEEEEEEEEET-GGG-TTS---HHHH-EEEEETTEEEEE-B-TTSSBPP---SSGGG--SB--HHHHHHHHTTSSEEEEEEHHHHHHHHHHHHHHTS-----

pLDDT: mean 95.22, std 4.21, range [69.38, 98.81]

InterPro domains:
  IPR001926 Tryptophan synthase beta chain-like, PALP domain [PF00291] (4-224)
  IPR023026 Tryptophan synthase beta chain/beta chain-like [PTHR48077] (1-226)
  IPR036052 Tryptophan synthase beta chain-like, PALP domain superfamily [G3DSA:3.40.50.1100] (1-77)
  IPR036052 Tryptophan synthase beta chain-like, PALP domain superfamily [G3DSA:3.40.50.1100] (78-226)
  IPR036052 Tryptophan synthase beta chain-like, PALP domain superfamily [SSF53686] (2-225)